Protein AF-A0A2R6AV59-F1 (afdb_monomer)

Secondary structure (DSSP, 8-state):
-B-HHHHHHHHHHHTT-TTSPPEEE-SSEEEEEB-TTS-BTTBSSPPEEEEETT-EEEEEEE--HHHHHSTT--SSS-BSTTHHHHHHHHHHHTTTB-SS-EEEEEE-TTS-EEEEEEE-PBTTSEEEEEEE--SSEEEEE--SPEEEEE-TTS--BTTTB-EEEEE--SEEEEEEE-

Mean predicted aligned error: 5.74 Å

pLDDT: mean 86.84, std 10.13, range [56.44, 97.62]

Nearest PDB structures (foldseek):
  8tv0-assembly1_E  TM=3.874E-01  e=1.208E+00  Xenorhabdus nematophila
  3qwq-assembly1_B  TM=3.242E-01  e=1.071E+00  Homo sapiens
  7y6e-assembly6_F  TM=3.244E-01  e=1.953E+00  Chelicerata
  7y6e-assembly7_G  TM=3.264E-01  e=3.354E+00  Chelicerata
  7y6e-assembly1_A  TM=3.238E-01  e=4.529E+00  Chelicerata

Structure (mmCIF, N/CA/C/O backbone):
data_AF-A0A2R6AV59-F1
#
_entry.id   AF-A0A2R6AV59-F1
#
loop_
_atom_site.group_PDB
_atom_site.id
_atom_site.type_symbol
_atom_site.label_atom_id
_atom_site.label_alt_id
_atom_site.label_comp_id
_atom_site.label_asym_id
_atom_site.label_entity_id
_atom_site.label_seq_id
_atom_site.pdbx_PDB_ins_code
_atom_site.Cartn_x
_atom_site.Cartn_y
_atom_site.Cartn_z
_atom_site.occupancy
_atom_site.B_iso_or_equiv
_atom_site.auth_seq_id
_atom_site.auth_comp_id
_atom_site.auth_asym_id
_atom_site.auth_atom_id
_atom_site.pdbx_PDB_model_num
ATOM 1 N N . MET A 1 1 ? -9.242 4.501 19.646 1.00 83.38 1 MET A N 1
ATOM 2 C CA . MET A 1 1 ? -10.098 3.411 19.128 1.00 83.38 1 MET A CA 1
ATOM 3 C C . MET A 1 1 ? -11.494 3.962 18.972 1.00 83.38 1 MET A C 1
ATOM 5 O O . MET A 1 1 ? -11.872 4.800 19.779 1.00 83.38 1 MET A O 1
ATOM 9 N N . MET A 1 2 ? -12.211 3.524 17.949 1.00 87.50 2 MET A N 1
ATOM 10 C CA . MET A 1 2 ? -13.547 4.008 17.639 1.00 87.50 2 MET A CA 1
ATOM 11 C C . MET A 1 2 ? -14.595 3.130 18.333 1.00 87.50 2 MET A C 1
ATOM 13 O O . MET A 1 2 ? -14.534 1.897 18.280 1.00 87.50 2 MET A O 1
ATOM 17 N N . SER A 1 3 ? -15.544 3.761 19.014 1.00 88.81 3 SER A N 1
ATOM 18 C CA . SER A 1 3 ? -16.733 3.110 19.561 1.00 88.81 3 SER A CA 1
ATOM 19 C C . SER A 1 3 ? -17.708 2.725 18.447 1.00 88.81 3 SER A C 1
ATOM 21 O O . SER A 1 3 ? -17.669 3.258 17.337 1.00 88.81 3 SER A O 1
ATOM 23 N N . LYS A 1 4 ? -18.656 1.834 18.753 1.00 87.31 4 LYS A N 1
ATOM 24 C CA . LYS A 1 4 ? -19.724 1.452 17.815 1.00 87.31 4 LYS A CA 1
ATOM 25 C C . LYS A 1 4 ? -20.550 2.654 17.331 1.00 87.31 4 LYS A C 1
ATOM 27 O O . LYS A 1 4 ? -20.972 2.676 16.177 1.00 87.31 4 LYS A O 1
ATOM 32 N N . GLN A 1 5 ? -20.782 3.643 18.197 1.00 91.19 5 GLN A N 1
ATOM 33 C CA . GLN A 1 5 ? -21.530 4.850 17.841 1.00 91.19 5 GLN A CA 1
ATOM 34 C C . GLN A 1 5 ? -20.724 5.747 16.897 1.00 91.19 5 GLN A C 1
ATOM 36 O O . GLN A 1 5 ? -21.254 6.176 15.875 1.00 91.19 5 GLN A O 1
ATOM 41 N N . GLU A 1 6 ? -19.444 5.979 17.193 1.00 90.31 6 GLU A N 1
ATOM 42 C CA . GLU A 1 6 ? -18.549 6.744 16.315 1.00 90.31 6 GLU A CA 1
ATOM 43 C C . GLU A 1 6 ? -18.377 6.059 14.955 1.00 90.31 6 GLU A C 1
ATOM 45 O O . GLU A 1 6 ? -18.434 6.730 13.929 1.00 90.31 6 GLU A O 1
ATOM 50 N N . LEU A 1 7 ? -18.268 4.725 14.929 1.00 89.31 7 LEU A N 1
ATOM 51 C CA . LEU A 1 7 ? -18.205 3.960 13.685 1.00 89.31 7 LEU A CA 1
ATOM 52 C C . LEU A 1 7 ? -19.482 4.123 12.863 1.00 89.31 7 LEU A C 1
ATOM 54 O O . LEU A 1 7 ? -19.414 4.339 11.658 1.00 89.31 7 LEU A O 1
ATOM 58 N N . SER A 1 8 ? -20.650 4.050 13.505 1.00 89.19 8 SER A N 1
ATOM 59 C CA . SER A 1 8 ? -21.924 4.259 12.817 1.00 89.19 8 SER A CA 1
ATOM 60 C C . SER A 1 8 ? -22.021 5.663 12.215 1.00 89.19 8 SER A C 1
ATOM 62 O O . SER A 1 8 ? -22.508 5.805 11.095 1.00 89.19 8 SER A O 1
ATOM 64 N N . LEU A 1 9 ? -21.555 6.687 12.936 1.00 89.06 9 LEU A N 1
ATOM 65 C CA . LEU A 1 9 ? -21.526 8.065 12.445 1.00 89.06 9 LEU A CA 1
ATOM 66 C C . LEU A 1 9 ? -20.562 8.210 11.265 1.00 89.06 9 LEU A C 1
ATOM 68 O O . LEU A 1 9 ? -20.962 8.724 10.223 1.00 89.06 9 LEU A O 1
ATOM 72 N N . TYR A 1 10 ? -19.343 7.682 11.389 1.00 87.94 10 TYR A N 1
ATOM 73 C CA . TYR A 1 10 ? -18.354 7.688 10.314 1.00 87.94 10 TYR A CA 1
ATOM 74 C C . TYR A 1 10 ? -18.888 7.006 9.048 1.00 87.94 10 TYR A C 1
ATOM 76 O O . TYR A 1 10 ? -18.895 7.608 7.977 1.00 87.94 10 TYR A O 1
ATOM 84 N N . LEU A 1 11 ? -19.428 5.788 9.171 1.00 89.44 11 LEU A N 1
ATOM 85 C CA . LEU A 1 11 ? -20.008 5.059 8.040 1.00 89.44 11 LEU A CA 1
ATOM 86 C C . LEU A 1 11 ? -21.167 5.834 7.394 1.00 89.44 11 LEU A C 1
ATOM 88 O O . LEU A 1 11 ? -21.280 5.870 6.169 1.00 89.44 11 LEU A O 1
ATOM 92 N N . SER A 1 12 ? -22.002 6.507 8.190 1.00 86.81 12 SER A N 1
ATOM 93 C CA . SER A 1 12 ? -23.085 7.338 7.653 1.00 86.81 12 SER A CA 1
ATOM 94 C C . SER A 1 12 ? -22.588 8.579 6.906 1.00 86.81 12 SER A C 1
ATOM 96 O O . SER A 1 12 ? -23.223 8.981 5.938 1.00 86.81 12 SER A O 1
ATOM 98 N N . SER A 1 13 ? -21.446 9.157 7.299 1.00 84.44 13 SER A N 1
ATOM 99 C CA . SER A 1 13 ? -20.882 10.326 6.611 1.00 84.44 13 SER A CA 1
ATOM 100 C C . SER A 1 13 ? -20.165 9.977 5.309 1.00 84.44 13 SER A C 1
ATOM 102 O O . SER A 1 13 ? -20.145 10.794 4.397 1.00 84.44 13 SER A O 1
ATOM 104 N N . VAL A 1 14 ? -19.590 8.774 5.209 1.00 83.88 14 VAL A N 1
ATOM 105 C CA . VAL A 1 14 ? -18.768 8.379 4.048 1.00 83.88 14 VAL A CA 1
ATOM 106 C C . VAL A 1 14 ? -19.548 7.641 2.965 1.00 83.88 14 VAL A C 1
ATOM 108 O O . VAL A 1 14 ? -19.123 7.590 1.820 1.00 83.88 14 VAL A O 1
ATOM 111 N N . THR A 1 15 ? -20.705 7.066 3.296 1.00 77.38 15 THR A N 1
ATOM 112 C CA . THR A 1 15 ? -21.502 6.266 2.345 1.00 77.38 15 THR A CA 1
ATOM 113 C C . THR A 1 15 ? -22.148 7.087 1.231 1.00 77.38 15 THR A C 1
ATOM 115 O O . THR A 1 15 ? -22.542 6.518 0.215 1.00 77.38 15 THR A O 1
ATOM 118 N N . THR A 1 16 ? -22.255 8.405 1.396 1.00 74.69 16 THR A N 1
ATOM 119 C CA . THR A 1 16 ? -22.811 9.319 0.388 1.00 74.69 16 THR A CA 1
ATOM 120 C C . THR A 1 16 ? -21.748 10.068 -0.410 1.00 74.69 16 THR A C 1
ATOM 122 O O . THR A 1 16 ? -22.101 10.768 -1.357 1.00 74.69 16 THR A O 1
ATOM 125 N N . ASP A 1 17 ? -20.475 9.960 -0.028 1.00 78.31 17 ASP A N 1
ATOM 126 C CA . ASP A 1 17 ? -19.382 10.673 -0.678 1.00 78.31 17 ASP A CA 1
ATOM 127 C C . ASP A 1 17 ? -18.679 9.766 -1.703 1.00 78.31 17 ASP A C 1
ATOM 129 O O . ASP A 1 17 ? -18.000 8.815 -1.307 1.00 78.31 17 ASP A O 1
ATOM 133 N N . PRO A 1 18 ? -18.802 10.040 -3.017 1.00 73.75 18 PRO A N 1
ATOM 134 C CA . PRO A 1 18 ? -18.134 9.249 -4.047 1.00 73.75 18 PRO A CA 1
ATOM 135 C C . PRO A 1 18 ? -16.601 9.356 -4.001 1.00 73.75 18 PRO A C 1
ATOM 137 O O . PRO A 1 18 ? -15.934 8.552 -4.647 1.00 73.75 18 PRO A O 1
ATOM 140 N N . TYR A 1 19 ? -16.044 10.321 -3.260 1.00 76.25 19 TYR A N 1
ATOM 141 C CA . TYR A 1 19 ? -14.601 10.508 -3.099 1.00 76.25 19 TYR A CA 1
ATOM 142 C C . TYR A 1 19 ? -14.033 9.819 -1.857 1.00 76.25 19 TYR A C 1
ATOM 144 O O . TYR A 1 19 ? -12.816 9.806 -1.674 1.00 76.25 19 TYR A O 1
ATOM 152 N N . THR A 1 20 ? -14.874 9.232 -0.997 1.00 80.25 20 THR A N 1
ATOM 153 C CA . THR A 1 20 ? -14.365 8.484 0.151 1.00 80.25 20 THR A CA 1
ATOM 154 C C . THR A 1 20 ? -14.034 7.041 -0.250 1.00 80.25 20 THR A C 1
ATOM 156 O O . THR A 1 20 ? -14.899 6.342 -0.788 1.00 80.25 20 THR A O 1
ATOM 159 N N . PRO A 1 21 ? -12.816 6.540 0.047 1.00 82.56 21 PRO A N 1
ATOM 160 C CA . PRO A 1 21 ? -12.467 5.153 -0.220 1.00 82.56 21 PRO A CA 1
ATOM 161 C C . PRO A 1 21 ? -13.436 4.178 0.445 1.00 82.56 21 PRO A C 1
ATOM 163 O O . PRO A 1 21 ? -13.889 4.379 1.576 1.00 82.56 21 PRO A O 1
ATOM 166 N N . LYS A 1 22 ? -13.706 3.062 -0.235 1.00 87.69 22 LYS A N 1
ATOM 167 C CA . LYS A 1 22 ? -14.553 1.994 0.303 1.00 87.69 22 LYS A CA 1
ATOM 168 C C . LYS A 1 22 ? -14.037 1.532 1.669 1.00 87.69 22 LYS A C 1
ATOM 170 O O . LYS A 1 22 ? -12.847 1.270 1.837 1.00 87.69 22 LYS A O 1
ATOM 175 N N . VAL A 1 23 ? -14.953 1.356 2.618 1.00 91.19 23 VAL A N 1
ATOM 176 C CA . VAL A 1 23 ? -14.652 0.820 3.951 1.00 91.19 23 VAL A CA 1
ATOM 177 C C . VAL A 1 23 ? -14.890 -0.694 3.973 1.00 91.19 23 VAL A C 1
ATOM 179 O O . VAL A 1 23 ? -15.944 -1.165 3.539 1.00 91.19 23 VAL A O 1
ATOM 182 N N . VAL A 1 24 ? -13.921 -1.473 4.462 1.00 92.19 24 VAL A N 1
ATOM 183 C CA . VAL A 1 24 ? -13.957 -2.947 4.467 1.00 92.19 24 VAL A CA 1
ATOM 184 C C . VAL A 1 24 ? -13.463 -3.500 5.804 1.00 92.19 24 VAL A C 1
ATOM 186 O O . VAL A 1 24 ? -12.507 -2.996 6.379 1.00 92.19 24 VAL A O 1
ATOM 189 N N . TRP A 1 25 ? -14.084 -4.569 6.300 1.00 93.56 25 TRP A N 1
ATOM 190 C CA . TRP A 1 25 ? -13.605 -5.282 7.487 1.00 93.56 25 TRP A CA 1
ATOM 191 C C . TRP A 1 25 ? -12.380 -6.151 7.181 1.00 93.56 25 TRP A C 1
ATOM 193 O O . TRP A 1 25 ? -12.419 -6.996 6.287 1.00 93.56 25 TRP A O 1
ATOM 203 N N . ALA A 1 26 ? -11.318 -5.988 7.967 1.00 92.31 26 ALA A N 1
ATOM 204 C CA . ALA A 1 26 ? -10.116 -6.812 7.930 1.00 92.31 26 ALA A CA 1
ATOM 205 C C . ALA A 1 26 ? -10.267 -8.032 8.857 1.00 92.31 26 ALA A C 1
ATOM 207 O O . ALA A 1 26 ? -9.711 -8.084 9.953 1.00 92.31 26 ALA A O 1
ATOM 208 N N . ASN A 1 27 ? -11.037 -9.030 8.416 1.00 82.62 27 ASN A N 1
ATOM 209 C CA . ASN A 1 27 ? -11.254 -10.277 9.158 1.00 82.62 27 ASN A CA 1
ATOM 210 C C . ASN A 1 27 ? -10.093 -11.263 8.938 1.00 82.62 27 ASN A C 1
ATOM 212 O O . ASN A 1 27 ? -10.230 -12.262 8.232 1.00 82.62 27 ASN A O 1
ATOM 216 N N . GLY A 1 28 ? -8.934 -10.965 9.526 1.00 87.75 28 GLY A N 1
ATOM 217 C CA . GLY A 1 28 ? -7.711 -11.746 9.345 1.00 87.75 28 GLY A CA 1
ATOM 218 C C . GLY A 1 28 ? -6.909 -11.237 8.153 1.00 87.75 28 GLY A C 1
ATOM 219 O O . GLY A 1 28 ? -6.110 -10.320 8.313 1.00 87.75 28 GLY A O 1
ATOM 220 N N . SER A 1 29 ? -7.108 -11.807 6.964 1.00 93.31 29 SER A N 1
ATOM 221 C CA . SER A 1 29 ? -6.317 -11.457 5.776 1.00 93.31 29 SER A CA 1
ATOM 222 C C . SER A 1 29 ? -7.037 -10.497 4.831 1.00 93.31 29 SER A C 1
ATOM 224 O O . SER A 1 29 ? -8.222 -10.660 4.544 1.00 93.31 29 SER A O 1
ATOM 226 N N . VAL A 1 30 ? -6.295 -9.530 4.296 1.00 94.81 30 VAL A N 1
ATOM 227 C CA . VAL A 1 30 ? -6.755 -8.580 3.278 1.00 94.81 30 VAL A CA 1
ATOM 228 C C . VAL A 1 30 ? -5.812 -8.640 2.089 1.00 94.81 30 VAL A C 1
ATOM 230 O O . VAL A 1 30 ? -4.599 -8.574 2.268 1.00 94.81 30 VAL A O 1
ATOM 233 N N . ASN A 1 31 ? -6.368 -8.735 0.882 1.00 94.94 31 ASN A N 1
ATOM 234 C CA . ASN A 1 31 ? -5.593 -8.730 -0.354 1.00 94.94 31 ASN A CA 1
ATOM 235 C C . ASN A 1 31 ? -5.606 -7.335 -0.987 1.00 94.94 31 ASN A C 1
ATOM 237 O O . ASN A 1 31 ? -6.664 -6.729 -1.179 1.00 94.94 31 ASN A O 1
ATOM 241 N N . LEU A 1 32 ? -4.414 -6.855 -1.314 1.00 94.31 32 LEU A N 1
ATOM 242 C CA . LEU A 1 32 ? -4.146 -5.586 -1.964 1.00 94.31 32 LEU A CA 1
ATOM 243 C C . LEU A 1 32 ? -3.348 -5.888 -3.230 1.00 94.31 32 LEU A C 1
ATOM 245 O O . LEU A 1 32 ? -2.241 -6.425 -3.175 1.00 94.31 32 LEU A O 1
ATOM 249 N N . VAL A 1 33 ? -3.939 -5.590 -4.377 1.00 94.75 33 VAL A N 1
ATOM 250 C CA . VAL A 1 33 ? -3.323 -5.789 -5.688 1.00 94.75 33 VAL A CA 1
ATOM 251 C C . VAL A 1 33 ? -3.031 -4.421 -6.267 1.00 94.75 33 VAL A C 1
ATOM 253 O O . VAL A 1 33 ? -3.906 -3.555 -6.272 1.00 94.75 33 VAL A O 1
ATOM 256 N N . MET A 1 34 ? -1.794 -4.203 -6.699 1.00 92.62 34 MET A N 1
ATOM 257 C CA . MET A 1 34 ? -1.433 -2.953 -7.345 1.00 92.62 34 MET A CA 1
ATOM 258 C C . MET A 1 34 ? -2.037 -2.908 -8.747 1.00 92.62 34 MET A C 1
ATOM 260 O O . MET A 1 34 ? -1.890 -3.863 -9.508 1.00 92.62 34 MET A O 1
ATOM 264 N N . SER A 1 35 ? -2.651 -1.784 -9.097 1.00 89.94 35 SER A N 1
ATOM 265 C CA . SER A 1 35 ? -3.068 -1.502 -10.466 1.00 89.94 35 SER A CA 1
ATOM 266 C C . SER A 1 35 ? -2.099 -0.588 -11.213 1.00 89.94 35 SER A C 1
ATOM 268 O O . SER A 1 35 ? -1.146 -0.051 -10.641 1.00 89.94 35 SER A O 1
ATOM 270 N N . GLY A 1 36 ? -2.358 -0.399 -12.505 1.00 83.56 36 GLY A N 1
ATOM 271 C CA . GLY A 1 36 ? -1.534 0.375 -13.431 1.00 83.56 36 GLY A CA 1
ATOM 272 C C . GLY A 1 36 ? -1.263 1.832 -13.072 1.00 83.56 36 GLY A C 1
ATOM 273 O O . GLY A 1 36 ? -0.346 2.436 -13.612 1.00 83.56 36 GLY A O 1
ATOM 274 N N . TYR A 1 37 ? -2.030 2.410 -12.148 1.00 82.88 37 TYR A N 1
ATOM 275 C CA . TYR A 1 37 ? -1.826 3.778 -11.660 1.00 82.88 37 TYR A CA 1
ATOM 276 C C . TYR A 1 37 ? -0.973 3.849 -10.387 1.00 82.88 37 TYR A C 1
ATOM 278 O O . TYR A 1 37 ? -0.817 4.920 -9.806 1.00 82.88 37 TYR A O 1
ATOM 286 N N . GLY A 1 38 ? -0.442 2.720 -9.904 1.00 85.06 38 GLY A N 1
ATOM 287 C CA . GLY A 1 38 ? 0.235 2.692 -8.609 1.00 85.06 38 GLY A CA 1
ATOM 288 C C . GLY A 1 38 ? -0.728 2.804 -7.429 1.00 85.06 38 GLY A C 1
ATOM 289 O O . GLY A 1 38 ? -0.396 3.379 -6.393 1.00 85.06 38 GLY A O 1
ATOM 290 N N . MET A 1 39 ? -1.936 2.272 -7.594 1.00 89.94 39 MET A N 1
ATOM 291 C CA . MET A 1 39 ? -2.996 2.280 -6.590 1.00 89.94 39 MET A CA 1
ATOM 292 C C . MET A 1 39 ? -3.235 0.869 -6.065 1.00 89.94 39 MET A C 1
ATOM 294 O O . MET A 1 39 ? -3.061 -0.105 -6.797 1.00 89.94 39 MET A O 1
ATOM 298 N N . TRP A 1 40 ? -3.688 0.741 -4.819 1.00 92.88 40 TRP A N 1
ATOM 299 C CA . TRP A 1 40 ? -4.183 -0.545 -4.330 1.00 92.88 40 TRP A CA 1
ATOM 300 C C . TRP A 1 40 ? -5.648 -0.718 -4.716 1.00 92.88 40 TRP A C 1
ATOM 302 O O . TRP A 1 40 ? -6.475 0.134 -4.398 1.00 92.88 40 TRP A O 1
ATOM 312 N N . ASN A 1 41 ? -5.975 -1.854 -5.337 1.00 91.62 41 ASN A N 1
ATOM 313 C CA . ASN A 1 41 ? -7.340 -2.234 -5.707 1.00 91.62 41 ASN A CA 1
ATOM 314 C C . ASN A 1 41 ? -8.088 -1.108 -6.458 1.00 91.62 41 ASN A C 1
ATOM 316 O O . ASN A 1 41 ? -9.258 -0.859 -6.170 1.00 91.62 41 ASN A O 1
ATOM 320 N N . ASP A 1 42 ? -7.397 -0.420 -7.377 1.00 89.12 42 ASP A N 1
ATOM 321 C CA . ASP A 1 42 ? -7.933 0.679 -8.200 1.00 89.12 42 ASP A CA 1
ATOM 322 C C . ASP A 1 42 ? -8.498 1.878 -7.416 1.00 89.12 42 ASP A C 1
ATOM 324 O O . ASP A 1 42 ? -9.441 2.532 -7.858 1.00 89.12 42 ASP A O 1
ATOM 328 N N . SER A 1 43 ? -7.925 2.179 -6.246 1.00 87.94 43 SER A N 1
ATOM 329 C CA . SER A 1 43 ? -8.363 3.283 -5.385 1.00 87.94 43 SER A CA 1
ATOM 330 C C . SER A 1 43 ? -7.181 4.082 -4.834 1.00 87.94 43 SER A C 1
ATOM 332 O O . SER A 1 43 ? -6.212 3.501 -4.338 1.00 87.94 43 SER A O 1
ATOM 334 N N . ASP A 1 44 ? -7.302 5.412 -4.852 1.00 85.19 44 ASP A N 1
ATOM 335 C CA . ASP A 1 44 ? -6.385 6.341 -4.186 1.00 85.19 44 ASP A CA 1
ATOM 336 C C . ASP A 1 44 ? -7.166 7.408 -3.389 1.00 85.19 44 ASP A C 1
ATOM 338 O O . ASP A 1 44 ? -7.904 8.195 -3.988 1.00 85.19 44 ASP A O 1
ATOM 342 N N . PRO A 1 45 ? -7.060 7.439 -2.047 1.00 87.56 45 PRO A N 1
ATOM 343 C CA . PRO A 1 45 ? -6.373 6.458 -1.204 1.00 87.56 45 PRO A CA 1
ATOM 344 C C . PRO A 1 45 ? -6.988 5.055 -1.330 1.00 87.56 45 PRO A C 1
ATOM 346 O O . PRO A 1 45 ? -8.127 4.885 -1.772 1.00 87.56 45 PRO A O 1
ATOM 349 N N . SER A 1 46 ? -6.252 4.031 -0.906 1.00 91.62 46 SER A N 1
ATOM 350 C CA . SER A 1 46 ? -6.743 2.651 -0.849 1.00 91.62 46 SER A CA 1
ATOM 351 C C . SER A 1 46 ? -7.947 2.509 0.090 1.00 91.62 46 SER A C 1
ATOM 353 O O . SER A 1 46 ? -8.235 3.371 0.925 1.00 91.62 46 SER A O 1
ATOM 355 N N . VAL A 1 47 ? -8.620 1.359 0.004 1.00 91.25 47 VAL A N 1
ATOM 356 C CA . VAL A 1 47 ? -9.713 0.974 0.902 1.00 91.25 47 VAL A CA 1
ATOM 357 C C . VAL A 1 47 ? -9.361 1.220 2.374 1.00 91.25 47 VAL A C 1
ATOM 359 O O . VAL A 1 47 ? -8.279 0.864 2.858 1.00 91.25 47 VAL A O 1
ATOM 362 N N . THR A 1 48 ? -10.307 1.803 3.107 1.00 93.56 48 THR A N 1
ATOM 363 C CA . THR A 1 48 ? -10.181 1.960 4.557 1.00 93.56 48 THR A CA 1
ATOM 364 C C . THR A 1 48 ? -10.528 0.637 5.222 1.00 93.56 48 THR A C 1
ATOM 366 O O . THR A 1 48 ? -11.615 0.093 5.028 1.00 93.56 48 THR A O 1
ATOM 369 N N . LEU A 1 49 ? -9.609 0.108 6.021 1.00 95.19 49 LEU A N 1
ATOM 370 C CA . LEU A 1 49 ? -9.792 -1.160 6.713 1.00 95.19 49 LEU A CA 1
ATOM 371 C C . LEU A 1 49 ? -10.322 -0.930 8.131 1.00 95.19 49 LEU A C 1
ATOM 373 O O . LEU A 1 49 ? -9.854 -0.048 8.843 1.00 95.19 49 LEU A O 1
ATOM 377 N N . LEU A 1 50 ? -11.279 -1.743 8.564 1.00 95.50 50 LEU A N 1
ATOM 378 C CA . LEU A 1 50 ? -11.746 -1.799 9.949 1.00 95.50 50 LEU A CA 1
ATOM 379 C C . LEU A 1 50 ? -11.190 -3.055 10.607 1.00 95.50 50 LEU A C 1
ATOM 381 O O . LEU A 1 50 ? -11.386 -4.153 10.086 1.00 95.50 50 LEU A O 1
ATOM 385 N N . ALA A 1 51 ? -10.528 -2.912 11.751 1.00 95.94 51 ALA A N 1
ATOM 386 C CA . ALA A 1 51 ? -9.976 -4.047 12.482 1.00 95.94 51 ALA A CA 1
ATOM 387 C C . ALA A 1 51 ? -10.328 -3.978 13.969 1.00 95.94 51 ALA A C 1
ATOM 389 O O . ALA A 1 51 ? -10.239 -2.917 14.594 1.00 95.94 51 ALA A O 1
ATOM 390 N N . HIS A 1 52 ? -10.711 -5.118 14.544 1.00 95.06 52 HIS A N 1
ATOM 391 C CA . HIS A 1 52 ? -11.025 -5.200 15.967 1.00 95.06 52 HIS A CA 1
ATOM 392 C C . HIS A 1 52 ? -9.759 -5.102 16.814 1.00 95.06 52 HIS A C 1
ATOM 394 O O . HIS A 1 52 ? -8.731 -5.715 16.505 1.00 95.06 52 HIS A O 1
ATOM 400 N N . LEU A 1 53 ? -9.847 -4.362 17.915 1.00 94.31 53 LEU A N 1
ATOM 401 C CA . LEU A 1 53 ? -8.794 -4.315 18.918 1.00 94.31 53 LEU A CA 1
ATOM 402 C C . LEU A 1 53 ? -8.436 -5.732 19.400 1.00 94.31 53 LEU A C 1
ATOM 404 O O . LEU A 1 53 ? -9.313 -6.540 19.692 1.00 94.31 53 LEU A O 1
ATOM 408 N N . GLY A 1 54 ? -7.139 -6.032 19.485 1.00 93.31 54 GLY A N 1
ATOM 409 C CA . GLY A 1 54 ? -6.642 -7.340 19.915 1.00 93.31 54 GLY A CA 1
ATOM 410 C C . GLY A 1 54 ? -6.685 -8.432 18.842 1.00 93.31 54 GLY A C 1
ATOM 411 O O . GLY A 1 54 ? -6.171 -9.522 19.081 1.00 93.31 54 GLY A O 1
ATOM 412 N N . SER A 1 55 ? -7.246 -8.158 17.658 1.00 95.19 55 SER A N 1
ATOM 413 C CA . SER A 1 55 ? -7.141 -9.066 16.510 1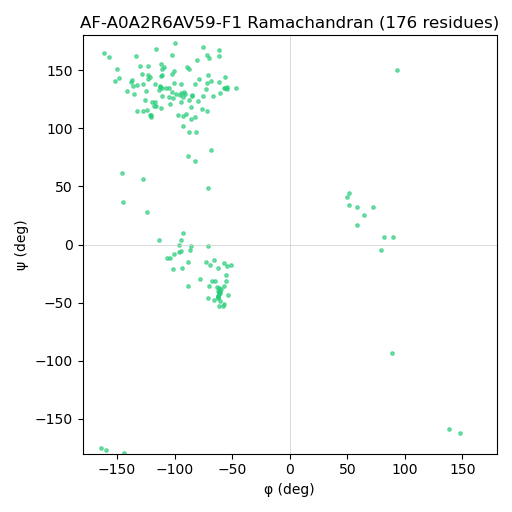.00 95.19 55 SER A CA 1
ATOM 414 C C . SER A 1 55 ? -5.752 -9.008 15.859 1.00 95.19 55 SER A C 1
ATOM 416 O O . SER A 1 55 ? -4.932 -8.142 16.172 1.00 95.19 55 SER A O 1
ATOM 418 N N . SER A 1 56 ? -5.481 -9.937 14.943 1.00 95.50 56 SER A N 1
ATOM 419 C CA . SER A 1 56 ? -4.318 -9.898 14.056 1.00 95.50 56 SER A CA 1
ATOM 420 C C . SER A 1 56 ? -4.799 -9.642 12.635 1.00 95.50 56 SER A C 1
ATOM 422 O O . SER A 1 56 ? -5.742 -10.294 12.183 1.00 95.50 56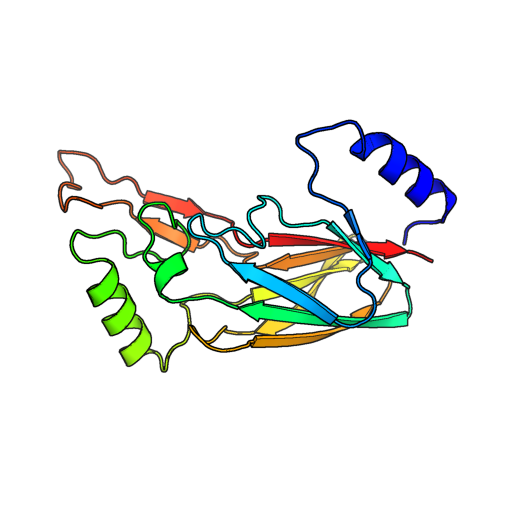 SER A O 1
ATOM 424 N N . VAL A 1 57 ? -4.131 -8.730 11.931 1.00 96.50 57 VAL A N 1
ATOM 425 C CA . VAL A 1 57 ? -4.383 -8.449 10.515 1.00 96.50 57 VAL A CA 1
ATOM 426 C C . VAL A 1 57 ? -3.173 -8.884 9.705 1.00 96.50 57 VAL A C 1
ATOM 428 O O . VAL A 1 57 ? -2.036 -8.600 10.078 1.00 96.50 57 VAL A O 1
ATOM 431 N N . THR A 1 58 ? -3.433 -9.562 8.594 1.00 97.00 58 THR A N 1
ATOM 432 C CA . THR A 1 58 ? -2.451 -9.904 7.571 1.00 97.00 58 THR A CA 1
ATOM 433 C C . THR A 1 58 ? -2.768 -9.117 6.311 1.00 97.00 58 THR A C 1
ATOM 435 O O . THR A 1 58 ? -3.828 -9.303 5.716 1.00 97.00 58 THR A O 1
ATOM 438 N N . LEU A 1 59 ? -1.856 -8.251 5.883 1.00 96.69 59 LEU A N 1
ATOM 439 C CA . LEU A 1 59 ? -1.948 -7.603 4.580 1.00 96.69 59 LEU A CA 1
ATOM 440 C C . LEU A 1 59 ? -1.142 -8.416 3.574 1.00 96.69 59 LEU A C 1
ATOM 442 O O . LEU A 1 59 ? 0.048 -8.656 3.770 1.00 96.69 59 LEU A O 1
ATOM 446 N N . ASN A 1 60 ? -1.814 -8.841 2.515 1.00 96.44 60 ASN A N 1
ATOM 447 C CA . ASN A 1 60 ? -1.249 -9.556 1.388 1.00 96.44 60 ASN A CA 1
ATOM 448 C C . ASN A 1 60 ? -1.125 -8.576 0.222 1.00 96.44 60 ASN A C 1
ATOM 450 O O . ASN A 1 60 ? -2.136 -8.032 -0.214 1.00 96.44 60 ASN A O 1
ATOM 454 N N . PHE A 1 61 ? 0.085 -8.368 -0.291 1.00 94.69 61 PHE A N 1
ATOM 455 C CA . PHE A 1 61 ? 0.339 -7.453 -1.404 1.00 94.69 61 PHE A CA 1
ATOM 456 C C . PHE A 1 61 ? 0.781 -8.221 -2.641 1.00 94.69 61 PHE A C 1
ATOM 458 O O . PHE A 1 61 ? 1.641 -9.102 -2.555 1.00 94.69 61 PHE A O 1
ATOM 465 N N . TYR A 1 62 ? 0.231 -7.856 -3.792 1.00 95.25 62 TYR A N 1
ATOM 466 C CA . TYR A 1 62 ? 0.700 -8.335 -5.084 1.00 95.25 62 TYR A CA 1
ATOM 467 C C . TYR A 1 62 ? 1.004 -7.152 -5.996 1.00 95.25 62 TYR A C 1
ATOM 469 O O . TYR A 1 62 ? 0.152 -6.293 -6.224 1.00 95.25 62 TYR A O 1
ATOM 477 N N . VAL A 1 63 ? 2.231 -7.121 -6.506 1.00 92.75 63 VAL A N 1
ATOM 478 C CA . VAL A 1 63 ? 2.714 -6.120 -7.457 1.00 92.75 63 VAL A CA 1
ATOM 479 C C . VAL A 1 63 ? 3.133 -6.877 -8.705 1.00 92.75 63 VAL A C 1
ATOM 481 O O . VAL A 1 63 ? 4.100 -7.637 -8.657 1.00 92.75 63 VAL A O 1
ATOM 484 N N . SER A 1 64 ? 2.388 -6.706 -9.796 1.00 91.81 64 SER A N 1
ATOM 485 C CA . SER A 1 64 ? 2.725 -7.339 -11.068 1.00 91.81 64 SER A CA 1
ATOM 486 C C . SER A 1 64 ? 3.689 -6.463 -11.868 1.00 91.81 64 SER A C 1
ATOM 488 O O . SER A 1 64 ? 3.685 -5.234 -11.739 1.00 91.81 64 SER A O 1
ATOM 490 N N . ILE A 1 65 ? 4.522 -7.092 -12.695 1.00 89.69 65 ILE A N 1
ATOM 491 C CA . ILE A 1 65 ? 5.401 -6.360 -13.607 1.00 89.69 65 ILE A CA 1
ATOM 492 C C . ILE A 1 65 ? 4.589 -5.555 -14.623 1.00 89.69 65 ILE A C 1
ATOM 494 O O . ILE A 1 65 ? 4.953 -4.425 -14.923 1.00 89.69 65 ILE A O 1
ATOM 498 N N . GLU A 1 66 ? 3.458 -6.090 -15.087 1.00 88.94 66 GLU A N 1
ATOM 499 C CA . GLU A 1 66 ? 2.566 -5.409 -16.024 1.00 88.94 66 GLU A CA 1
ATOM 500 C C . GLU A 1 66 ? 2.101 -4.082 -15.427 1.00 88.94 66 GLU A C 1
ATOM 502 O O . GLU A 1 66 ? 2.349 -3.041 -16.028 1.00 88.94 66 GLU A O 1
ATOM 507 N N . ALA A 1 67 ? 1.560 -4.108 -14.203 1.00 89.06 67 ALA A N 1
ATOM 508 C CA . ALA A 1 67 ? 1.086 -2.917 -13.509 1.00 89.06 67 ALA A CA 1
ATOM 509 C C . ALA A 1 67 ? 2.209 -1.898 -13.249 1.00 89.06 67 ALA A C 1
ATOM 511 O O . ALA A 1 67 ? 1.963 -0.701 -13.355 1.00 89.06 67 ALA A O 1
ATOM 512 N N . LEU A 1 68 ? 3.435 -2.343 -12.930 1.00 85.94 68 LEU A N 1
ATOM 513 C CA . LEU A 1 68 ? 4.604 -1.458 -12.763 1.00 85.94 68 LEU A CA 1
ATOM 514 C C . LEU A 1 68 ? 5.016 -0.763 -14.061 1.00 85.94 68 LEU A C 1
ATOM 516 O O . LEU A 1 68 ? 5.572 0.328 -14.019 1.00 85.94 68 LEU A O 1
ATOM 520 N N . THR A 1 69 ? 4.799 -1.424 -15.196 1.00 83.50 69 THR A N 1
ATOM 521 C CA . THR A 1 69 ? 5.238 -0.954 -16.517 1.00 83.50 69 THR A CA 1
ATOM 522 C C . THR A 1 69 ? 4.157 -0.205 -17.283 1.00 83.50 69 THR A C 1
ATOM 524 O O . THR A 1 69 ? 4.403 0.246 -18.403 1.00 83.50 69 THR A O 1
ATOM 527 N N . GLU A 1 70 ? 2.963 -0.066 -16.705 1.00 81.44 70 GLU A N 1
ATOM 528 C CA . GLU A 1 70 ? 1.934 0.785 -17.278 1.00 81.44 70 GLU A CA 1
ATOM 529 C C . GLU A 1 70 ? 2.411 2.236 -17.329 1.00 81.44 70 GLU A C 1
ATOM 531 O O . GLU A 1 70 ? 3.037 2.749 -16.405 1.00 81.44 70 GLU A O 1
ATOM 536 N N . TYR A 1 71 ? 2.088 2.914 -18.429 1.00 71.75 71 TYR A N 1
ATOM 537 C CA . TYR A 1 71 ? 2.514 4.290 -18.693 1.00 71.75 71 TYR A CA 1
ATOM 538 C C . TYR A 1 71 ? 2.132 5.267 -17.571 1.00 71.75 71 TYR A C 1
ATOM 540 O O . TYR A 1 71 ? 2.820 6.254 -17.327 1.00 71.75 71 TYR A O 1
ATOM 548 N N . SER A 1 72 ? 1.011 4.998 -16.907 1.00 74.31 72 SER A N 1
ATOM 549 C CA . SER A 1 72 ? 0.467 5.799 -15.818 1.00 74.31 72 SER A CA 1
ATOM 550 C C . SER A 1 72 ? 0.918 5.339 -14.431 1.00 74.31 72 SER A C 1
ATOM 552 O O . SER A 1 72 ? 0.360 5.796 -13.435 1.00 74.31 72 SER A O 1
ATOM 554 N N . ASN A 1 73 ? 1.891 4.430 -14.338 1.00 76.81 73 ASN A N 1
ATOM 555 C CA . ASN A 1 73 ? 2.418 4.003 -13.056 1.00 76.81 73 ASN A CA 1
ATOM 556 C C . ASN A 1 73 ? 3.527 4.956 -12.596 1.00 76.81 73 ASN A C 1
ATOM 558 O O . ASN A 1 73 ? 4.643 4.948 -13.111 1.00 76.81 73 ASN A O 1
ATOM 562 N N . TYR A 1 74 ? 3.219 5.759 -11.582 1.00 72.44 74 TYR A N 1
ATOM 563 C CA . TYR A 1 74 ? 4.140 6.761 -11.041 1.00 72.44 74 TYR A CA 1
ATOM 564 C C . TYR A 1 74 ? 5.086 6.204 -9.963 1.00 72.44 74 TYR A C 1
ATOM 566 O O . TYR A 1 74 ? 5.958 6.917 -9.473 1.00 72.44 74 TYR A O 1
ATOM 574 N N . VAL A 1 75 ? 4.921 4.939 -9.554 1.00 76.94 75 VAL A N 1
ATOM 575 C CA . VAL A 1 75 ? 5.589 4.366 -8.366 1.00 76.94 75 VAL A CA 1
ATOM 576 C C . VAL A 1 75 ? 6.947 3.777 -8.663 1.00 76.94 75 VAL A C 1
ATOM 578 O O . VAL A 1 75 ? 7.740 3.557 -7.751 1.00 76.94 75 VAL A O 1
ATOM 581 N N . PHE A 1 76 ? 7.235 3.556 -9.940 1.00 72.19 76 PHE A N 1
ATOM 582 C CA . PHE A 1 76 ? 8.502 3.028 -10.388 1.00 72.19 76 PHE A CA 1
ATOM 583 C C . PHE A 1 76 ? 9.153 4.015 -11.354 1.00 72.19 76 PHE A C 1
ATOM 585 O O . PHE A 1 76 ? 8.671 4.252 -12.457 1.00 72.19 76 PHE A O 1
ATOM 592 N N . ASN A 1 77 ? 10.249 4.613 -10.888 1.00 61.84 77 ASN A N 1
ATOM 593 C CA . ASN A 1 77 ? 10.964 5.750 -11.470 1.00 61.84 77 ASN A CA 1
ATOM 594 C C . ASN A 1 77 ? 11.722 5.422 -12.775 1.00 61.84 77 ASN A C 1
ATOM 596 O O . ASN A 1 77 ? 12.921 5.676 -12.891 1.00 61.84 77 ASN A O 1
ATOM 600 N N . VAL A 1 78 ? 11.069 4.769 -13.738 1.00 56.81 78 VAL A N 1
ATOM 601 C CA . VAL A 1 78 ? 11.706 4.420 -15.012 1.00 56.81 78 VAL A CA 1
ATOM 602 C C . VAL A 1 78 ? 10.749 4.490 -16.198 1.00 56.81 78 VAL A C 1
ATOM 604 O O . VAL A 1 78 ? 10.857 3.702 -17.137 1.00 56.81 78 VAL A O 1
ATOM 607 N N . THR A 1 79 ? 9.837 5.464 -16.200 1.00 56.44 79 THR A N 1
ATOM 608 C CA . THR A 1 79 ? 9.080 5.822 -17.406 1.00 56.44 79 THR A CA 1
ATOM 609 C C . THR A 1 79 ? 10.014 6.456 -18.437 1.00 56.44 79 THR A C 1
ATOM 611 O O . THR A 1 79 ? 10.106 7.673 -18.535 1.00 56.44 79 THR A O 1
ATOM 614 N N . ARG A 1 80 ? 10.741 5.605 -19.171 1.00 60.69 80 ARG A N 1
ATOM 615 C CA . ARG A 1 80 ? 11.541 5.905 -20.371 1.00 60.69 80 ARG A CA 1
ATOM 616 C C . ARG A 1 80 ? 10.946 5.144 -21.561 1.00 60.69 80 ARG A C 1
ATOM 618 O O . ARG A 1 80 ? 10.166 4.211 -21.362 1.00 60.69 80 ARG A O 1
ATOM 625 N N . ALA A 1 81 ? 11.370 5.459 -22.788 1.00 60.38 81 ALA A N 1
ATOM 626 C CA . ALA A 1 81 ? 10.897 4.801 -24.019 1.00 60.38 81 ALA A CA 1
ATOM 627 C C . ALA A 1 81 ? 10.963 3.248 -24.012 1.00 60.38 81 ALA A C 1
ATOM 629 O O . ALA A 1 81 ? 10.275 2.611 -24.804 1.00 60.38 81 ALA A O 1
ATOM 630 N N . ASP A 1 82 ? 11.745 2.635 -23.111 1.00 72.06 82 ASP A N 1
ATOM 631 C CA . ASP A 1 82 ? 11.802 1.184 -22.872 1.00 72.06 82 ASP A CA 1
ATOM 632 C C . ASP A 1 82 ? 11.598 0.839 -21.378 1.00 72.06 82 ASP A C 1
ATOM 634 O O . ASP A 1 82 ? 12.449 0.240 -20.715 1.00 72.06 82 ASP A O 1
ATOM 638 N N . THR A 1 83 ? 10.466 1.289 -20.822 1.00 77.19 83 THR A N 1
ATOM 639 C CA . THR A 1 83 ? 10.107 1.131 -19.397 1.00 77.19 83 THR A CA 1
ATOM 640 C C . THR A 1 83 ? 10.180 -0.332 -18.947 1.00 77.19 83 THR A C 1
ATOM 642 O O . THR A 1 83 ? 10.759 -0.626 -17.904 1.00 77.19 83 THR A O 1
ATOM 645 N N . LEU A 1 84 ? 9.669 -1.274 -19.752 1.00 84.06 84 LEU A N 1
ATOM 646 C CA . LEU A 1 84 ? 9.697 -2.703 -19.421 1.00 84.06 84 LEU A CA 1
ATOM 647 C C . LEU A 1 84 ? 11.126 -3.238 -19.290 1.00 84.06 84 LEU A C 1
ATOM 649 O O . LEU A 1 84 ? 11.423 -3.953 -18.332 1.00 84.06 84 LEU A O 1
ATOM 653 N N . LYS A 1 85 ? 12.024 -2.917 -20.229 1.00 84.00 85 LYS A N 1
ATOM 654 C CA . LYS A 1 85 ? 13.421 -3.350 -20.130 1.00 84.00 85 LYS A CA 1
ATOM 655 C C . LYS A 1 85 ? 14.087 -2.765 -18.894 1.00 84.00 85 LYS A C 1
ATOM 657 O O . LYS A 1 85 ? 14.745 -3.497 -18.166 1.00 84.00 85 LYS A O 1
ATOM 662 N N . ALA A 1 86 ? 13.891 -1.478 -18.639 1.00 81.50 86 ALA A N 1
ATOM 663 C CA . ALA A 1 86 ? 14.566 -0.800 -17.546 1.00 81.50 86 ALA A CA 1
ATOM 664 C C . ALA A 1 86 ? 14.057 -1.264 -16.163 1.00 81.50 86 ALA A C 1
ATOM 666 O O . ALA A 1 86 ? 14.849 -1.447 -15.239 1.00 81.50 86 ALA A O 1
ATOM 667 N N . VAL A 1 87 ? 12.755 -1.562 -16.045 1.00 85.62 87 VAL A N 1
ATOM 668 C CA . VAL A 1 87 ? 12.175 -2.256 -14.883 1.00 85.62 87 VAL A CA 1
ATOM 669 C C . VAL A 1 87 ? 12.801 -3.639 -14.713 1.00 85.62 87 VAL A C 1
ATOM 671 O O . VAL A 1 87 ? 13.263 -3.962 -13.623 1.00 85.62 87 VAL A O 1
ATOM 674 N N . ASN A 1 88 ? 12.890 -4.442 -15.777 1.00 89.81 88 ASN A N 1
ATOM 675 C CA . ASN A 1 88 ? 13.510 -5.769 -15.708 1.00 89.81 88 ASN A CA 1
ATOM 676 C C . ASN A 1 88 ? 14.993 -5.720 -15.312 1.00 89.81 88 ASN A C 1
ATOM 678 O O . ASN A 1 88 ? 15.426 -6.530 -14.498 1.00 89.81 88 ASN A O 1
ATOM 682 N N . GLU A 1 89 ? 15.770 -4.782 -15.859 1.00 89.25 89 GLU A N 1
ATOM 683 C CA . GLU A 1 89 ? 17.183 -4.589 -15.509 1.00 89.25 89 GLU A CA 1
ATOM 684 C C . GLU A 1 89 ? 17.346 -4.217 -14.033 1.00 89.25 89 GLU A C 1
ATOM 686 O O . GLU A 1 89 ? 18.190 -4.794 -13.344 1.00 89.25 89 GLU A O 1
ATOM 691 N N . TYR A 1 90 ? 16.504 -3.309 -13.525 1.00 88.12 90 TYR A N 1
ATOM 692 C CA . TYR A 1 90 ? 16.492 -2.970 -12.107 1.00 88.12 90 TYR A CA 1
ATOM 693 C C . TYR A 1 90 ? 16.151 -4.191 -11.251 1.00 88.12 90 TYR A C 1
ATOM 695 O O . TYR A 1 90 ? 16.905 -4.521 -10.339 1.00 88.12 90 TYR A O 1
ATOM 703 N N . LEU A 1 91 ? 15.045 -4.879 -11.551 1.00 91.69 91 LEU A N 1
ATOM 704 C CA . LEU A 1 91 ? 14.594 -6.031 -10.773 1.00 91.69 91 LEU A CA 1
ATOM 705 C C . LEU A 1 91 ? 15.634 -7.154 -10.786 1.00 91.69 91 LEU A C 1
ATOM 707 O O . LEU A 1 91 ? 15.903 -7.732 -9.742 1.00 91.69 91 LEU A O 1
ATOM 711 N N . PHE A 1 92 ? 16.279 -7.420 -11.923 1.00 93.75 92 PHE A N 1
ATOM 712 C CA . PHE A 1 92 ? 17.369 -8.393 -12.007 1.00 93.75 92 PHE A CA 1
ATOM 713 C C . PHE A 1 92 ? 18.554 -8.018 -11.105 1.00 93.75 92 PHE A C 1
ATOM 715 O O . PHE A 1 92 ? 19.108 -8.880 -10.432 1.00 93.75 92 PHE A O 1
ATOM 722 N N . ALA A 1 93 ? 18.928 -6.736 -11.057 1.00 94.19 93 ALA A N 1
ATOM 723 C CA . ALA A 1 93 ? 20.021 -6.255 -10.212 1.00 94.19 93 ALA A CA 1
ATOM 724 C C . ALA A 1 93 ? 19.685 -6.216 -8.707 1.00 94.19 93 ALA A C 1
ATOM 726 O O . ALA A 1 93 ? 20.598 -6.091 -7.892 1.00 94.19 93 ALA A O 1
ATOM 727 N N . HIS A 1 94 ? 18.401 -6.308 -8.343 1.00 93.81 94 HIS A N 1
ATOM 728 C CA . HIS A 1 94 ? 17.904 -6.192 -6.967 1.00 93.81 94 HIS A CA 1
ATOM 729 C C . HIS A 1 94 ? 17.086 -7.420 -6.536 1.00 93.81 94 HIS A C 1
ATOM 731 O O . HIS A 1 94 ? 16.177 -7.298 -5.718 1.00 93.81 94 HIS A O 1
ATOM 737 N N . ASP A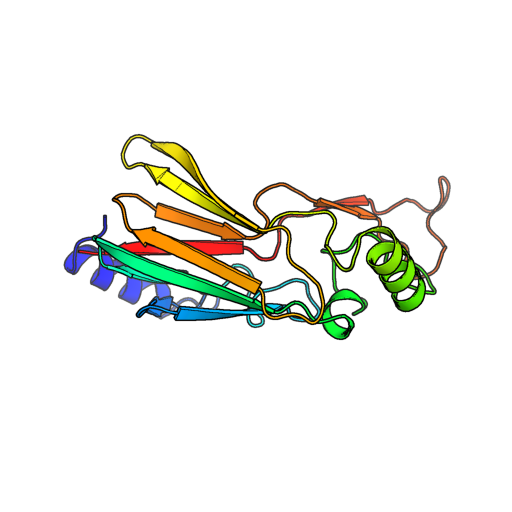 1 95 ? 17.370 -8.595 -7.107 1.00 95.62 95 ASP A N 1
ATOM 738 C CA . ASP A 1 95 ? 16.733 -9.873 -6.753 1.00 95.62 95 ASP A CA 1
ATOM 739 C C . ASP A 1 95 ? 15.185 -9.834 -6.764 1.00 95.62 95 ASP A C 1
ATOM 741 O O . ASP A 1 95 ? 14.507 -10.492 -5.977 1.00 95.62 95 ASP A O 1
ATOM 745 N N . GLY A 1 96 ? 14.604 -9.044 -7.670 1.00 93.81 96 GLY A N 1
ATOM 746 C CA . GLY A 1 96 ? 13.159 -8.887 -7.844 1.00 93.81 96 GLY A CA 1
ATOM 747 C C . GLY A 1 96 ? 12.486 -7.907 -6.879 1.00 93.81 96 GLY A C 1
ATOM 748 O O . GLY A 1 96 ? 11.257 -7.815 -6.887 1.00 93.81 96 GLY A O 1
ATOM 749 N N . HIS A 1 97 ? 13.242 -7.178 -6.060 1.00 93.50 97 HIS A N 1
ATOM 750 C CA . HIS A 1 97 ? 12.699 -6.238 -5.081 1.00 93.50 97 HIS A CA 1
ATOM 751 C C . HIS A 1 97 ? 12.502 -4.820 -5.633 1.00 93.50 97 HIS A C 1
ATOM 753 O O . HIS A 1 97 ? 13.213 -4.380 -6.533 1.00 93.50 97 HIS A O 1
ATOM 759 N N . LEU A 1 98 ? 11.545 -4.081 -5.062 1.00 89.31 98 LEU A N 1
ATOM 760 C CA . LEU A 1 98 ? 11.307 -2.662 -5.365 1.00 89.31 98 LEU A CA 1
ATOM 761 C C . LEU A 1 98 ? 12.274 -1.722 -4.611 1.00 89.31 98 LEU A C 1
ATOM 763 O O . LEU A 1 98 ? 12.763 -2.085 -3.541 1.00 89.31 98 LEU A O 1
ATOM 767 N N . PRO A 1 99 ? 12.484 -0.476 -5.086 1.00 85.88 99 PRO A N 1
ATOM 768 C CA . PRO A 1 99 ? 13.335 0.522 -4.415 1.00 85.88 99 PRO A CA 1
ATOM 769 C C . PRO A 1 99 ? 12.746 1.091 -3.114 1.00 85.88 99 PRO A C 1
ATOM 771 O O . PRO A 1 99 ? 13.364 1.939 -2.471 1.00 85.88 99 PRO A O 1
ATOM 774 N N . PHE A 1 100 ? 11.543 0.671 -2.729 1.00 87.81 100 PHE A N 1
ATOM 775 C CA . PHE A 1 100 ? 10.826 1.162 -1.560 1.00 87.81 100 PHE A CA 1
ATOM 776 C C . PHE A 1 100 ? 10.255 0.013 -0.731 1.00 87.81 100 PHE A C 1
ATOM 778 O O . PHE A 1 100 ? 10.099 -1.118 -1.193 1.00 87.81 100 PHE A O 1
ATOM 785 N N . ASN A 1 101 ? 9.911 0.333 0.513 1.00 91.19 101 ASN A N 1
ATOM 786 C CA . ASN A 1 101 ? 9.226 -0.583 1.412 1.00 91.19 101 ASN A CA 1
ATOM 787 C C . ASN A 1 101 ? 7.744 -0.236 1.493 1.00 91.19 101 ASN A C 1
ATOM 789 O O . ASN A 1 101 ? 7.378 0.939 1.501 1.00 91.19 101 ASN A O 1
ATOM 793 N N . ILE A 1 102 ? 6.918 -1.266 1.651 1.00 92.56 102 ILE A N 1
ATOM 794 C CA . ILE A 1 102 ? 5.569 -1.108 2.180 1.00 92.56 102 ILE A CA 1
ATOM 795 C C . ILE A 1 102 ? 5.675 -1.145 3.701 1.00 92.56 102 ILE A C 1
ATOM 797 O O . ILE A 1 102 ? 6.128 -2.138 4.277 1.00 92.56 102 ILE A O 1
ATOM 801 N N . THR A 1 103 ? 5.288 -0.054 4.351 1.00 95.25 103 THR A N 1
ATOM 802 C CA . THR A 1 103 ? 5.325 0.101 5.804 1.00 95.25 103 THR A CA 1
ATOM 803 C C . THR A 1 103 ? 3.920 0.107 6.383 1.00 95.25 103 THR A C 1
ATOM 805 O O . THR A 1 103 ? 2.945 0.454 5.721 1.00 95.25 103 THR A O 1
ATOM 808 N N . ILE A 1 104 ? 3.818 -0.321 7.637 1.00 96.69 104 ILE A N 1
ATOM 809 C CA . ILE A 1 104 ? 2.621 -0.217 8.459 1.00 96.69 104 ILE A CA 1
ATOM 810 C C . ILE A 1 104 ? 3.021 0.599 9.672 1.00 96.69 104 ILE A C 1
ATOM 812 O O . ILE A 1 104 ? 3.787 0.134 10.519 1.00 96.69 104 ILE A O 1
ATOM 816 N N . GLU A 1 105 ? 2.510 1.818 9.744 1.00 97.31 105 GLU A N 1
ATOM 817 C CA . GLU A 1 105 ? 2.766 2.750 10.831 1.00 97.31 105 GLU A CA 1
ATOM 818 C C . GLU A 1 105 ? 1.525 2.885 11.702 1.00 97.31 105 GLU A C 1
ATOM 820 O O . GLU A 1 105 ? 0.416 3.033 11.197 1.00 97.31 105 GLU A O 1
ATOM 825 N N . ARG A 1 106 ? 1.705 2.840 13.023 1.00 97.56 106 ARG A N 1
ATOM 826 C CA . ARG A 1 106 ? 0.668 3.144 14.007 1.00 97.56 106 ARG A CA 1
ATOM 827 C C . ARG A 1 106 ? 0.879 4.548 14.542 1.00 97.56 106 ARG A C 1
ATOM 829 O O . ARG A 1 106 ? 1.932 4.849 15.099 1.00 97.56 106 ARG A O 1
ATOM 836 N N . ILE A 1 107 ? -0.170 5.351 14.464 1.00 97.62 107 ILE A N 1
ATOM 837 C CA . ILE A 1 107 ? -0.324 6.603 15.191 1.00 97.62 107 ILE A CA 1
ATOM 838 C C . ILE A 1 107 ? -1.015 6.265 16.514 1.00 97.62 107 ILE A C 1
ATOM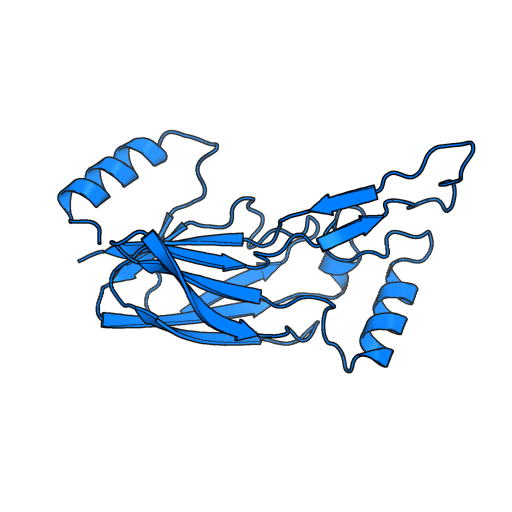 840 O O . ILE A 1 107 ? -2.164 5.805 16.533 1.00 97.62 107 ILE A O 1
ATOM 844 N N . THR A 1 108 ? -0.299 6.409 17.628 1.00 96.00 108 THR A N 1
ATOM 845 C CA . THR A 1 108 ? -0.835 6.111 18.961 1.00 96.00 108 THR A CA 1
ATOM 846 C C . THR A 1 108 ? -1.883 7.149 19.377 1.00 96.00 108 THR A C 1
ATOM 848 O O . THR A 1 108 ? -1.902 8.249 18.821 1.00 96.00 108 THR A O 1
ATOM 851 N N . PRO A 1 109 ? -2.760 6.848 20.354 1.00 92.75 109 PRO A N 1
ATOM 852 C CA . PRO A 1 109 ? -3.712 7.834 20.874 1.00 92.75 109 PRO A CA 1
ATOM 853 C C . PRO A 1 109 ? -3.054 9.131 21.375 1.00 92.75 109 PRO A C 1
ATOM 855 O O . PRO A 1 109 ? -3.677 10.185 21.351 1.00 92.75 109 PRO A O 1
ATOM 858 N N . GLU A 1 110 ? -1.788 9.059 21.790 1.00 94.75 110 GLU A N 1
ATOM 859 C CA . GLU A 1 110 ? -0.974 10.187 22.256 1.00 94.75 110 GLU A CA 1
ATOM 860 C C . GLU A 1 110 ? -0.273 10.943 21.109 1.00 94.75 110 GLU A C 1
ATOM 862 O O . GLU A 1 110 ? 0.429 11.919 21.356 1.00 94.75 110 GLU A O 1
ATOM 867 N N . GLY A 1 111 ? -0.439 10.497 19.858 1.00 93.38 111 GLY A N 1
ATOM 868 C CA . GLY A 1 111 ? 0.099 11.146 18.659 1.00 93.38 111 GLY A CA 1
ATOM 869 C C . GLY A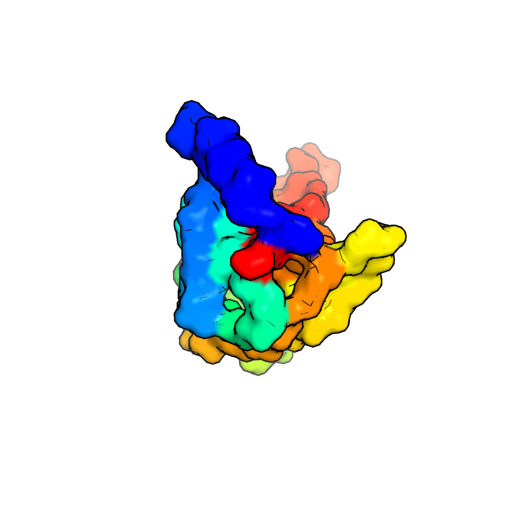 1 111 ? 1.504 10.703 18.240 1.00 93.38 111 GLY A C 1
ATOM 870 O O . GLY A 1 111 ? 2.059 11.277 17.307 1.00 93.38 111 GLY A O 1
ATOM 871 N N . SER A 1 112 ? 2.094 9.689 18.885 1.00 96.75 112 SER A N 1
ATOM 872 C CA . SER A 1 112 ? 3.396 9.155 18.457 1.00 96.75 112 SER A CA 1
ATOM 873 C C . SER A 1 112 ? 3.247 8.228 17.248 1.00 96.75 112 SER A C 1
ATOM 875 O O . SER A 1 112 ? 2.283 7.468 17.171 1.00 96.75 112 SER A O 1
ATOM 877 N N . VAL A 1 113 ? 4.196 8.273 16.311 1.00 97.00 113 VAL A N 1
ATOM 878 C CA . VAL A 1 113 ? 4.213 7.407 15.121 1.00 97.00 113 VAL A CA 1
ATOM 879 C C . VAL A 1 113 ? 5.230 6.288 15.319 1.00 97.00 113 VAL A C 1
ATOM 881 O O . VAL A 1 113 ? 6.365 6.540 15.722 1.00 97.00 113 VAL A O 1
ATOM 884 N N . GLN A 1 114 ? 4.823 5.047 15.056 1.00 96.38 114 GLN A N 1
ATOM 885 C CA . GLN A 1 114 ? 5.658 3.858 15.233 1.00 96.38 114 GLN A CA 1
ATOM 886 C C . GLN A 1 114 ? 5.522 2.930 14.031 1.00 96.38 114 GLN A C 1
ATOM 888 O O . GLN A 1 114 ? 4.409 2.558 13.668 1.00 96.38 114 GLN A O 1
ATOM 893 N N . ILE A 1 115 ? 6.643 2.494 13.454 1.00 96.38 115 ILE A N 1
ATOM 894 C CA . ILE A 1 115 ? 6.633 1.426 12.450 1.00 96.38 115 ILE A CA 1
ATOM 895 C C . ILE A 1 115 ? 6.326 0.115 13.173 1.00 96.38 115 ILE A C 1
ATOM 897 O O . ILE A 1 115 ? 7.104 -0.348 14.005 1.00 96.38 115 ILE A O 1
ATOM 901 N N . VAL A 1 116 ? 5.178 -0.473 12.856 1.00 96.50 116 VAL A N 1
ATOM 902 C CA . VAL A 1 116 ? 4.732 -1.762 13.394 1.00 96.50 116 VAL A CA 1
ATOM 903 C C . VAL A 1 116 ? 5.253 -2.902 12.536 1.00 96.50 116 VAL A C 1
ATOM 905 O O . VAL A 1 116 ? 5.602 -3.958 13.057 1.00 96.50 116 VAL A O 1
ATOM 908 N N . SER A 1 117 ? 5.317 -2.687 11.223 1.00 96.25 117 SER A N 1
ATOM 909 C CA . SER A 1 117 ? 5.939 -3.632 10.311 1.00 96.25 117 SER A CA 1
ATOM 910 C C . SER A 1 117 ? 6.386 -2.968 9.012 1.00 96.25 117 SER A C 1
ATOM 912 O O . SER A 1 117 ? 5.942 -1.871 8.673 1.00 96.25 117 SER A O 1
ATOM 914 N N . SER A 1 118 ? 7.284 -3.631 8.293 1.00 94.81 118 SER A N 1
ATOM 915 C CA . SER A 1 118 ? 7.830 -3.180 7.016 1.00 94.81 118 SER A CA 1
ATOM 916 C C . SER A 1 118 ? 8.228 -4.388 6.180 1.00 94.81 118 SER A C 1
ATOM 918 O O . SER A 1 118 ? 8.795 -5.344 6.705 1.00 94.81 118 SER A O 1
ATOM 920 N N . ILE A 1 119 ? 7.981 -4.323 4.876 1.00 95.12 119 ILE A N 1
ATOM 921 C CA . ILE A 1 119 ? 8.404 -5.339 3.913 1.00 95.12 119 ILE A CA 1
ATOM 922 C C . ILE A 1 119 ? 8.944 -4.665 2.655 1.00 95.12 119 ILE A C 1
ATOM 924 O O . ILE A 1 119 ? 8.386 -3.672 2.190 1.00 95.12 119 ILE A O 1
ATOM 928 N N . ASN A 1 120 ? 10.027 -5.210 2.107 1.00 93.81 120 ASN A N 1
ATOM 929 C CA . ASN A 1 120 ? 10.510 -4.845 0.784 1.00 93.81 120 ASN A CA 1
ATOM 930 C C . ASN A 1 120 ? 9.884 -5.816 -0.230 1.00 93.81 120 ASN A C 1
ATOM 932 O O . ASN A 1 120 ? 10.292 -6.979 -0.265 1.00 93.81 120 ASN A O 1
ATOM 936 N N . PRO A 1 121 ? 8.842 -5.403 -0.973 1.00 92.62 121 PRO A N 1
ATOM 937 C CA . PRO A 1 121 ? 8.046 -6.329 -1.765 1.00 92.62 121 PRO A CA 1
ATOM 938 C C . PRO A 1 121 ? 8.848 -6.900 -2.938 1.00 92.62 121 PRO A C 1
ATOM 940 O O . PRO A 1 121 ? 9.594 -6.177 -3.599 1.00 92.62 121 PRO A O 1
ATOM 943 N N . VAL A 1 122 ? 8.640 -8.188 -3.203 1.00 95.50 122 VAL A N 1
ATOM 944 C CA . VAL A 1 122 ? 9.125 -8.886 -4.399 1.00 95.50 122 VAL A CA 1
ATOM 945 C C . VAL A 1 122 ? 8.059 -8.796 -5.490 1.00 95.50 122 VAL A C 1
ATOM 947 O O . VAL A 1 122 ? 6.887 -9.104 -5.250 1.00 95.50 122 VAL A O 1
ATOM 950 N N . VAL A 1 123 ? 8.455 -8.374 -6.687 1.00 93.81 123 VAL A N 1
ATOM 951 C CA . VAL A 1 123 ? 7.576 -8.257 -7.860 1.00 93.81 123 VAL A CA 1
ATOM 952 C C . VAL A 1 123 ? 7.183 -9.640 -8.384 1.00 93.81 123 VAL A C 1
ATOM 954 O O . VAL A 1 123 ? 7.963 -10.587 -8.320 1.00 93.81 123 VAL A O 1
ATOM 957 N N . ASN A 1 124 ? 5.957 -9.767 -8.902 1.00 94.94 124 ASN A N 1
ATOM 958 C CA . ASN A 1 124 ? 5.350 -11.018 -9.378 1.00 94.94 124 ASN A CA 1
ATOM 959 C C . ASN A 1 124 ? 5.257 -12.128 -8.316 1.00 94.94 124 ASN A C 1
ATOM 961 O O . ASN A 1 124 ? 5.010 -13.289 -8.646 1.00 94.94 124 ASN A O 1
ATOM 965 N N . ALA A 1 125 ? 5.392 -11.776 -7.038 1.00 95.62 125 ALA A N 1
ATOM 966 C CA . ALA A 1 125 ? 5.269 -12.689 -5.916 1.00 95.62 125 ALA A CA 1
ATOM 967 C C . ALA A 1 125 ? 4.191 -12.219 -4.937 1.00 95.62 125 ALA A C 1
ATOM 969 O O . ALA A 1 125 ? 3.884 -11.030 -4.816 1.00 95.62 125 ALA A O 1
ATOM 970 N N . GLN A 1 126 ? 3.619 -13.176 -4.208 1.00 95.75 126 GLN A N 1
ATOM 971 C CA . GLN A 1 126 ? 2.729 -12.863 -3.103 1.00 95.75 126 GLN A CA 1
ATOM 972 C C . GLN A 1 126 ? 3.563 -12.412 -1.904 1.00 95.75 126 GLN A C 1
ATOM 974 O O . GLN A 1 126 ? 4.336 -13.188 -1.346 1.00 95.75 126 GLN A O 1
ATOM 979 N N . ASN A 1 127 ? 3.375 -11.163 -1.491 1.00 96.31 127 ASN A N 1
ATOM 980 C CA . ASN A 1 127 ? 3.989 -10.601 -0.295 1.00 96.31 127 ASN A CA 1
ATOM 981 C C . ASN A 1 127 ? 2.965 -10.611 0.840 1.00 96.31 127 ASN A C 1
ATOM 983 O O . ASN A 1 127 ? 1.765 -10.480 0.587 1.00 96.31 127 ASN A O 1
ATOM 987 N N . SER A 1 128 ? 3.417 -10.750 2.086 1.00 96.12 128 SER A N 1
ATOM 988 C CA . SER A 1 128 ? 2.520 -10.772 3.244 1.00 96.12 128 SER A CA 1
ATOM 989 C C . SER A 1 128 ? 3.171 -10.191 4.487 1.00 96.12 128 SER A C 1
ATOM 991 O O . SER A 1 128 ? 4.344 -10.453 4.755 1.00 96.12 128 SER A O 1
ATOM 993 N N . VAL A 1 129 ? 2.387 -9.485 5.29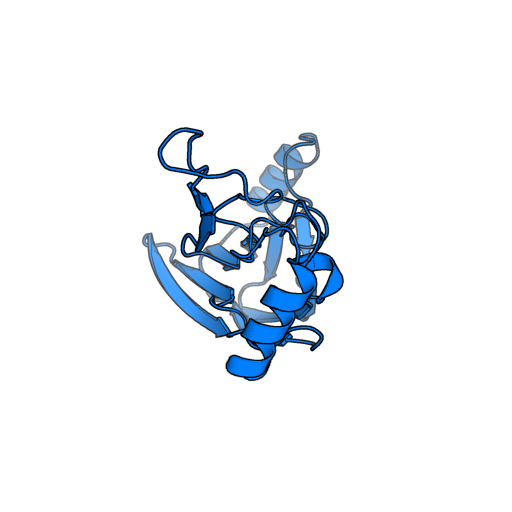3 1.00 96.00 129 VAL A N 1
ATOM 994 C CA . VAL A 1 129 ? 2.814 -8.968 6.591 1.00 96.00 129 VAL A CA 1
ATOM 995 C C . VAL A 1 129 ? 1.690 -9.087 7.608 1.00 96.00 129 VAL A C 1
ATOM 997 O O . VAL A 1 129 ? 0.561 -8.692 7.332 1.00 96.00 129 VAL A O 1
ATOM 1000 N N . SER A 1 130 ? 2.004 -9.618 8.788 1.00 95.75 130 SER A N 1
ATOM 1001 C CA . SER A 1 130 ? 1.040 -9.818 9.872 1.00 95.75 130 SER A CA 1
ATOM 1002 C C . SER A 1 130 ? 1.418 -8.992 11.091 1.00 95.75 130 SER A C 1
ATOM 1004 O O . SER A 1 130 ? 2.589 -8.941 11.466 1.00 95.75 130 SER A O 1
ATOM 1006 N N . PHE A 1 131 ? 0.432 -8.366 11.726 1.00 95.69 131 PHE A N 1
ATOM 1007 C CA . PHE A 1 131 ? 0.631 -7.576 12.938 1.00 95.69 131 PHE A CA 1
ATOM 1008 C C . PHE A 1 131 ? -0.608 -7.601 13.835 1.00 95.69 131 PHE A C 1
ATOM 1010 O O . PHE A 1 131 ? -1.743 -7.733 13.373 1.00 95.69 131 PHE A O 1
ATOM 1017 N N . ALA A 1 132 ? -0.374 -7.463 15.139 1.00 95.94 132 ALA A N 1
ATOM 1018 C CA . ALA A 1 132 ? -1.433 -7.382 16.135 1.00 95.94 132 ALA A CA 1
ATOM 1019 C C . ALA A 1 132 ? -1.989 -5.957 16.231 1.00 95.94 132 ALA A C 1
ATOM 1021 O O . ALA A 1 132 ? -1.240 -4.977 16.263 1.00 95.94 132 ALA A O 1
ATOM 1022 N N . ILE A 1 133 ? -3.309 -5.850 16.341 1.00 96.31 133 ILE A N 1
ATOM 1023 C CA . ILE A 1 133 ? -4.010 -4.577 16.447 1.00 96.31 133 ILE A CA 1
ATOM 1024 C C . ILE A 1 133 ? -3.989 -4.084 17.893 1.00 96.31 133 ILE A C 1
ATOM 1026 O O . ILE A 1 133 ? -4.662 -4.612 18.778 1.00 96.31 133 ILE A O 1
ATOM 1030 N N . GLN A 1 134 ? -3.227 -3.017 18.107 1.00 96.00 134 GLN A N 1
ATOM 1031 C CA . GLN A 1 134 ? -3.181 -2.202 19.323 1.00 96.00 134 GLN A CA 1
ATOM 1032 C C . GLN A 1 134 ? -3.958 -0.884 19.148 1.00 96.00 134 GLN A C 1
ATOM 1034 O O . GLN A 1 134 ? -4.199 -0.479 18.005 1.00 96.00 134 GLN A O 1
ATOM 1039 N N . PRO A 1 135 ? -4.312 -0.174 20.239 1.00 95.56 135 PRO A N 1
ATOM 1040 C CA . PRO A 1 135 ? -5.007 1.108 20.153 1.00 95.56 135 PRO A CA 1
ATOM 1041 C C . PRO A 1 135 ? -4.243 2.145 19.314 1.00 95.56 135 PRO A C 1
ATOM 1043 O O . PRO A 1 135 ? -3.036 2.336 19.485 1.00 95.56 135 PRO A O 1
ATOM 1046 N N . GLY A 1 136 ? -4.968 2.835 18.433 1.00 94.75 136 GLY A N 1
ATOM 1047 C CA . GLY A 1 136 ? -4.431 3.869 17.548 1.00 94.75 136 GLY A CA 1
ATOM 1048 C C . GLY A 1 136 ? -5.182 3.926 16.218 1.00 94.75 136 GLY A C 1
ATOM 1049 O O . GLY A 1 136 ? -6.289 3.392 16.106 1.00 94.75 136 GLY A O 1
ATOM 1050 N N . VAL A 1 137 ? -4.556 4.557 15.230 1.00 95.25 137 VAL A N 1
ATOM 1051 C CA . VAL A 1 137 ? -4.906 4.503 13.801 1.00 95.25 137 VAL A CA 1
ATOM 1052 C C . VAL A 1 137 ? -3.672 4.014 13.058 1.00 95.25 137 VAL A C 1
ATOM 1054 O O . VAL A 1 137 ? -2.562 4.372 13.447 1.00 95.25 137 VAL A O 1
ATOM 1057 N N . TYR A 1 138 ? -3.839 3.194 12.024 1.00 97.19 138 TYR A N 1
ATOM 1058 C CA . TYR A 1 138 ? -2.707 2.727 11.227 1.00 97.19 138 TYR A CA 1
ATOM 1059 C C . TYR A 1 138 ? -2.766 3.320 9.833 1.00 97.19 138 TYR A C 1
ATOM 1061 O O . TYR A 1 138 ? -3.847 3.450 9.264 1.00 97.19 138 TYR A O 1
ATOM 1069 N N . VAL A 1 139 ? -1.602 3.609 9.273 1.00 96.50 139 VAL A N 1
ATOM 1070 C CA . VAL A 1 139 ? -1.427 3.887 7.851 1.00 96.50 139 VAL A CA 1
ATOM 1071 C C . VAL A 1 139 ? -0.583 2.751 7.288 1.00 96.50 139 VAL A C 1
ATOM 1073 O O . VAL A 1 139 ? 0.396 2.341 7.911 1.00 96.50 139 VAL A O 1
ATOM 1076 N N . TYR A 1 140 ? -0.990 2.192 6.156 1.00 95.50 140 TYR A N 1
ATOM 1077 C CA . TYR A 1 140 ? -0.236 1.153 5.461 1.00 95.50 140 TYR A CA 1
ATOM 1078 C C . TYR A 1 140 ? 0.098 1.632 4.059 1.00 95.50 140 TYR A C 1
ATOM 1080 O O . TYR A 1 140 ? -0.736 2.295 3.448 1.00 95.50 140 TYR A O 1
ATOM 1088 N N . GLY A 1 141 ? 1.274 1.287 3.539 1.00 93.62 1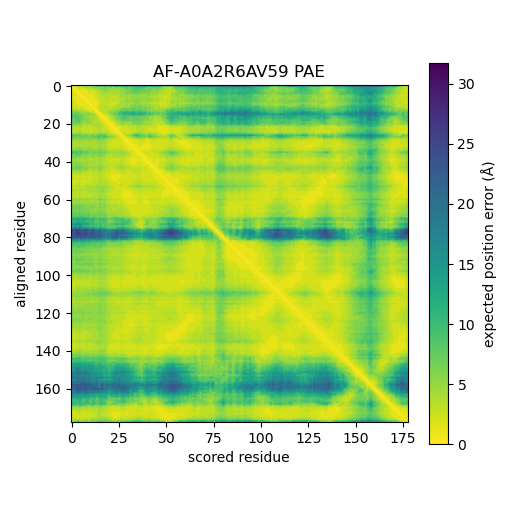41 GLY A N 1
ATOM 1089 C CA . GLY A 1 141 ? 1.635 1.620 2.168 1.00 93.62 141 GLY A CA 1
ATOM 1090 C C . GLY A 1 141 ? 3.057 2.100 1.961 1.00 93.62 141 GLY A C 1
ATOM 1091 O O . GLY A 1 141 ? 3.935 1.870 2.789 1.00 93.62 141 GLY A O 1
ATOM 1092 N N . VAL A 1 142 ? 3.272 2.803 0.852 1.00 91.69 142 VAL A N 1
ATOM 1093 C CA . VAL A 1 142 ? 4.478 3.606 0.652 1.00 91.69 142 VAL A CA 1
ATOM 1094 C C . VAL A 1 142 ? 4.282 4.935 1.380 1.00 91.69 142 VAL A C 1
ATOM 1096 O O . VAL A 1 142 ? 3.644 5.847 0.869 1.00 91.69 142 VAL A O 1
ATOM 1099 N N . LEU A 1 143 ? 4.810 5.044 2.600 1.00 89.38 143 LEU A N 1
ATOM 1100 C CA . LEU A 1 143 ? 4.594 6.225 3.457 1.00 89.38 143 LEU A CA 1
ATOM 1101 C C . LEU A 1 143 ? 5.719 7.261 3.383 1.00 89.38 143 LEU A C 1
ATOM 1103 O O . LEU A 1 143 ? 5.618 8.347 3.952 1.00 89.38 143 LEU A O 1
ATOM 1107 N N . LYS A 1 144 ? 6.798 6.932 2.671 1.00 85.94 144 LYS A N 1
ATOM 1108 C CA . LYS A 1 144 ? 7.868 7.873 2.345 1.00 85.94 144 LYS A CA 1
ATOM 1109 C C . LYS A 1 144 ? 7.747 8.267 0.879 1.00 85.94 144 LYS A C 1
ATOM 1111 O O . LYS A 1 144 ? 7.599 7.364 0.060 1.00 85.94 144 LYS A O 1
ATOM 1116 N N . PRO A 1 145 ? 7.856 9.561 0.541 1.00 81.44 145 PRO A N 1
ATOM 1117 C CA . PRO A 1 145 ? 7.786 9.985 -0.846 1.00 81.44 145 PRO A CA 1
ATOM 1118 C C . PRO A 1 145 ? 8.838 9.275 -1.708 1.00 81.44 145 PRO A C 1
ATOM 1120 O O . PRO A 1 145 ? 10.002 9.180 -1.311 1.00 81.44 145 PRO A O 1
ATOM 1123 N N . ILE A 1 146 ? 8.429 8.793 -2.881 1.00 78.62 146 ILE A N 1
ATOM 1124 C CA . ILE A 1 146 ? 9.319 8.219 -3.895 1.00 78.62 146 ILE A CA 1
ATOM 1125 C C . ILE A 1 146 ? 9.661 9.316 -4.897 1.00 78.62 146 ILE A C 1
ATOM 1127 O O . ILE A 1 146 ? 8.762 9.971 -5.423 1.00 78.62 146 ILE A O 1
ATOM 1131 N N . SER A 1 147 ? 10.951 9.509 -5.174 1.00 75.56 147 SER A N 1
ATOM 1132 C CA . SER A 1 147 ? 11.389 10.370 -6.274 1.00 75.56 147 SER A CA 1
ATOM 1133 C C . SER A 1 147 ? 10.977 9.767 -7.613 1.00 75.56 147 SER A C 1
ATOM 1135 O O . SER A 1 147 ? 11.277 8.606 -7.889 1.00 75.56 147 SER A O 1
ATOM 1137 N N . TYR A 1 148 ? 10.315 10.572 -8.431 1.00 74.44 148 TYR A N 1
ATOM 1138 C CA . TYR A 1 148 ? 9.789 10.200 -9.733 1.00 74.44 148 TYR A CA 1
ATOM 1139 C C . TYR A 1 148 ? 10.273 11.186 -10.797 1.00 74.44 148 TYR A C 1
ATOM 1141 O O . TYR A 1 148 ? 10.295 12.391 -10.548 1.00 74.44 148 TYR A O 1
ATOM 1149 N N . GLU A 1 149 ? 10.652 10.665 -11.960 1.00 71.38 149 GLU A N 1
ATOM 1150 C CA . GLU A 1 149 ? 11.072 11.387 -13.158 1.00 71.38 149 GLU A CA 1
ATOM 1151 C C . GLU A 1 149 ? 10.236 10.884 -14.345 1.00 71.38 149 GLU A C 1
ATOM 1153 O O . GLU A 1 149 ? 10.306 9.713 -14.738 1.00 71.38 149 GLU A O 1
ATOM 1158 N N . PHE A 1 150 ? 9.419 11.769 -14.911 1.00 70.19 150 PHE A N 1
ATOM 1159 C CA . PHE A 1 150 ? 8.584 11.470 -16.066 1.00 70.19 150 PHE A CA 1
ATOM 1160 C C . PHE A 1 150 ? 9.308 11.850 -17.357 1.00 70.19 150 PHE A C 1
ATOM 1162 O O . PHE A 1 150 ? 9.479 13.029 -17.668 1.00 70.19 150 PHE A O 1
ATOM 1169 N N . ASP A 1 151 ? 9.712 10.849 -18.139 1.00 71.31 151 ASP A N 1
ATOM 1170 C CA . ASP A 1 151 ? 10.281 11.062 -19.471 1.00 71.31 151 ASP A CA 1
ATOM 1171 C C . ASP A 1 151 ? 9.908 9.938 -20.459 1.00 71.31 151 ASP A C 1
ATOM 1173 O O . ASP A 1 151 ? 10.763 9.224 -20.999 1.00 71.31 151 ASP A O 1
ATOM 1177 N N . PRO A 1 152 ? 8.607 9.745 -20.731 1.00 61.19 152 PRO A N 1
ATOM 1178 C CA . PRO A 1 152 ? 8.132 8.616 -21.527 1.00 61.19 152 PRO A CA 1
ATOM 1179 C C . PRO A 1 152 ? 8.658 8.602 -22.970 1.00 61.19 152 PRO A C 1
ATOM 1181 O O . PRO A 1 152 ? 8.655 7.554 -23.615 1.00 61.19 152 PRO A O 1
ATOM 1184 N N . TYR A 1 153 ? 9.108 9.750 -23.482 1.00 69.50 153 TYR A N 1
ATOM 1185 C CA . TYR A 1 153 ? 9.558 9.915 -24.864 1.00 69.50 153 TYR A CA 1
ATOM 1186 C C . TYR A 1 153 ? 11.055 10.217 -24.993 1.00 69.50 153 TYR A C 1
ATOM 1188 O O . TYR A 1 153 ? 11.519 10.446 -26.110 1.00 69.50 153 TYR A O 1
ATOM 1196 N N . GLY A 1 154 ? 11.820 10.218 -23.896 1.00 70.88 154 GLY A N 1
ATOM 1197 C CA . GLY A 1 154 ? 13.239 10.584 -23.945 1.00 70.88 154 GLY A CA 1
ATOM 1198 C C . GLY A 1 154 ? 13.465 12.042 -24.361 1.00 70.88 154 GLY A C 1
ATOM 1199 O O . GLY A 1 154 ? 14.469 12.345 -25.006 1.00 70.88 154 GLY A O 1
ATOM 1200 N N . MET A 1 155 ? 12.481 12.912 -24.123 1.00 70.88 155 MET A N 1
ATOM 1201 C CA . MET A 1 155 ? 12.473 14.309 -24.562 1.00 70.88 155 MET A CA 1
ATOM 1202 C C . MET A 1 155 ? 12.781 15.281 -23.420 1.00 70.88 155 MET A C 1
ATOM 1204 O O . MET A 1 155 ? 13.031 16.458 -23.693 1.00 70.88 155 MET A O 1
ATOM 1208 N N . SER A 1 156 ? 12.779 14.821 -22.167 1.00 72.31 156 SER A N 1
ATOM 1209 C CA . SER A 1 156 ? 13.158 15.651 -21.025 1.00 72.31 156 SER A CA 1
ATOM 1210 C C . SER A 1 156 ? 14.604 16.134 -21.173 1.00 72.31 156 SER A C 1
ATOM 1212 O O . SER A 1 156 ? 15.519 15.384 -21.515 1.00 72.31 156 SER A O 1
ATOM 1214 N N . SER A 1 157 ? 14.810 17.439 -20.998 1.00 71.19 157 SER A N 1
ATOM 1215 C CA . SER A 1 157 ? 16.137 18.061 -21.064 1.00 71.19 157 SER A CA 1
ATOM 1216 C C . SER A 1 157 ? 16.133 19.424 -20.386 1.00 71.19 157 SER A C 1
ATOM 1218 O O . SER A 1 157 ? 15.086 20.058 -20.249 1.00 71.19 157 SER A O 1
ATOM 1220 N N . VAL A 1 158 ? 17.324 19.957 -20.098 1.00 68.38 158 VAL A N 1
ATOM 1221 C CA . VAL A 1 158 ? 17.500 21.313 -19.544 1.00 68.38 158 VAL A CA 1
ATOM 1222 C C . VAL A 1 158 ? 16.835 22.429 -20.370 1.00 68.38 158 VAL A C 1
ATOM 1224 O O . VAL A 1 158 ? 16.623 23.521 -19.851 1.00 68.38 158 VAL A O 1
ATOM 1227 N N . PHE A 1 159 ? 16.503 22.180 -21.645 1.00 68.88 159 PHE A N 1
ATOM 1228 C CA . PHE A 1 159 ? 15.834 23.142 -22.529 1.00 68.88 159 PHE A CA 1
ATOM 1229 C C . PHE A 1 159 ? 14.328 22.898 -22.697 1.00 68.88 159 PHE A C 1
ATOM 12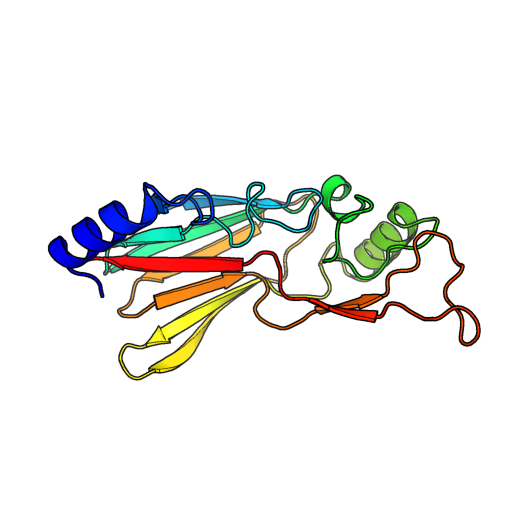31 O O . PHE A 1 159 ? 13.615 23.819 -23.089 1.00 68.88 159 PHE A O 1
ATOM 1238 N N . LEU A 1 160 ? 13.851 21.678 -22.432 1.00 67.69 160 LEU A N 1
ATOM 1239 C CA . LEU A 1 160 ? 12.450 21.270 -22.612 1.00 67.69 160 LEU A CA 1
ATOM 1240 C C . LEU A 1 160 ? 11.698 21.122 -21.279 1.00 67.69 160 LEU A C 1
ATOM 1242 O O . LEU A 1 160 ? 10.471 21.067 -21.280 1.00 67.69 160 LEU A O 1
ATOM 1246 N N . GLY A 1 161 ? 12.428 21.141 -20.160 1.00 59.62 161 GLY A N 1
ATOM 1247 C CA . GLY A 1 161 ? 11.914 20.860 -18.825 1.00 59.62 161 GLY A CA 1
ATOM 1248 C C . GLY A 1 161 ? 12.097 19.388 -18.461 1.00 59.62 161 GLY A C 1
ATOM 1249 O O . GLY A 1 161 ? 12.107 18.515 -19.327 1.00 59.62 161 GLY A O 1
ATOM 1250 N N . GLU A 1 162 ? 12.263 19.134 -17.167 1.00 66.94 162 GLU A N 1
ATOM 1251 C CA . GLU A 1 162 ? 12.251 17.803 -16.563 1.00 66.94 162 GLU A CA 1
ATOM 1252 C C . GLU A 1 162 ? 11.072 17.781 -15.588 1.00 66.94 162 GLU A C 1
ATOM 1254 O O . GLU A 1 162 ? 11.014 18.609 -14.674 1.00 66.94 162 GLU A O 1
ATOM 1259 N N . ASP A 1 163 ? 10.106 16.887 -15.803 1.00 67.94 163 ASP A N 1
ATOM 1260 C CA . ASP A 1 163 ? 9.002 16.696 -14.863 1.00 67.94 163 ASP A CA 1
ATOM 1261 C C . ASP A 1 163 ? 9.445 15.679 -13.811 1.00 67.94 163 ASP A C 1
ATOM 1263 O O . ASP A 1 163 ? 9.475 14.469 -14.044 1.00 67.94 163 ASP A O 1
ATOM 1267 N N . SER A 1 164 ? 9.900 16.200 -12.672 1.00 72.25 164 SER A N 1
ATOM 1268 C CA . SER A 1 164 ? 10.344 15.401 -11.538 1.00 72.25 164 SER A CA 1
ATOM 1269 C C . SER A 1 164 ? 9.665 15.851 -10.253 1.00 72.25 164 SER A C 1
ATOM 1271 O O . SER A 1 164 ? 9.358 17.028 -10.050 1.00 72.25 164 SER A O 1
ATOM 1273 N N . GLY A 1 165 ? 9.421 14.900 -9.360 1.00 71.88 165 GLY A N 1
ATOM 1274 C CA . GLY A 1 165 ? 8.701 15.156 -8.123 1.00 71.88 165 GLY A CA 1
ATOM 1275 C C . GLY A 1 165 ? 8.865 14.047 -7.100 1.00 71.88 165 GLY A C 1
ATOM 1276 O O . GLY A 1 165 ? 9.623 13.096 -7.287 1.00 71.88 165 GLY A O 1
ATOM 1277 N N . ALA A 1 166 ? 8.150 14.191 -5.989 1.00 76.19 166 ALA A N 1
ATOM 1278 C CA . ALA A 1 166 ? 8.062 13.172 -4.960 1.00 76.19 166 ALA A CA 1
ATOM 1279 C C . ALA A 1 166 ? 6.598 12.753 -4.819 1.00 76.19 166 ALA A C 1
ATOM 1281 O O . ALA A 1 166 ? 5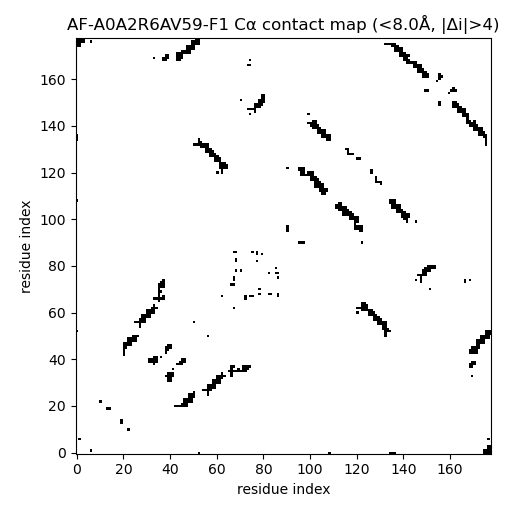.740 13.599 -4.566 1.00 76.19 166 ALA A O 1
ATOM 1282 N N . ILE A 1 167 ? 6.317 11.466 -5.000 1.00 74.00 167 ILE A N 1
ATOM 1283 C CA . ILE A 1 167 ? 4.957 10.930 -4.962 1.00 74.00 167 ILE A CA 1
ATOM 1284 C C . ILE A 1 167 ? 4.743 10.047 -3.732 1.00 74.00 167 ILE A C 1
ATOM 1286 O O . ILE A 1 167 ? 5.642 9.324 -3.298 1.00 74.00 167 ILE A O 1
ATOM 1290 N N . THR A 1 168 ? 3.530 10.086 -3.193 1.00 73.12 168 THR A N 1
ATOM 1291 C CA . THR A 1 168 ? 3.049 9.130 -2.193 1.00 73.12 168 THR A CA 1
ATOM 1292 C C . THR A 1 168 ? 1.885 8.386 -2.822 1.00 73.12 168 THR A C 1
ATOM 1294 O O . THR A 1 168 ? 0.919 9.007 -3.254 1.00 73.12 168 THR A O 1
ATOM 1297 N N . SER A 1 169 ? 1.983 7.069 -2.897 1.00 79.12 169 SER A N 1
ATOM 1298 C CA . SER A 1 169 ? 1.012 6.200 -3.560 1.00 79.12 169 SER A CA 1
ATOM 1299 C C . SER A 1 169 ? 0.889 4.897 -2.778 1.00 79.12 169 SER A C 1
ATOM 1301 O O . SER A 1 169 ? 1.547 4.730 -1.748 1.00 79.12 169 SER A O 1
ATOM 1303 N N . LEU A 1 170 ? 0.054 3.961 -3.246 1.00 88.44 170 LEU A N 1
ATOM 1304 C CA . LEU A 1 170 ? -0.059 2.641 -2.622 1.00 88.44 170 LEU A CA 1
ATOM 1305 C C . LEU A 1 170 ? -0.292 2.740 -1.109 1.00 88.44 170 LEU A C 1
ATOM 1307 O O . LEU A 1 170 ? 0.361 2.028 -0.345 1.00 88.44 170 LEU A O 1
ATOM 1311 N N . TRP A 1 171 ? -1.176 3.629 -0.656 1.00 92.94 171 TRP A N 1
ATOM 1312 C CA . TRP A 1 171 ? -1.400 3.841 0.770 1.00 92.94 171 TRP A CA 1
ATOM 1313 C C . TRP A 1 171 ? -2.874 3.798 1.146 1.00 92.94 171 TRP A C 1
ATOM 1315 O O . TRP A 1 171 ? -3.752 4.066 0.333 1.00 92.94 171 TRP A O 1
ATOM 1325 N N . GLY A 1 172 ? -3.148 3.433 2.392 1.00 94.31 172 GLY A N 1
ATOM 1326 C CA . GLY A 1 172 ? -4.482 3.434 2.972 1.00 94.31 172 GLY A CA 1
ATOM 1327 C C . GLY A 1 172 ? -4.431 3.456 4.492 1.00 94.31 172 GLY A C 1
ATOM 1328 O O . GLY A 1 172 ? -3.362 3.521 5.102 1.00 94.31 172 GLY A O 1
ATOM 1329 N N . VAL A 1 173 ? -5.607 3.400 5.114 1.00 95.19 173 VAL A N 1
ATOM 1330 C CA . VAL A 1 173 ? -5.764 3.557 6.566 1.00 95.19 173 VAL A CA 1
ATOM 1331 C C . VAL A 1 173 ? -6.459 2.342 7.170 1.00 95.19 173 VAL A C 1
ATOM 1333 O O . VAL A 1 173 ? -7.340 1.745 6.551 1.00 95.19 173 VAL A O 1
ATOM 1336 N N . ILE A 1 174 ? -6.084 1.989 8.400 1.00 95.94 174 ILE A N 1
ATOM 1337 C CA . ILE A 1 174 ? -6.793 1.019 9.239 1.00 95.94 174 ILE A CA 1
ATOM 1338 C C . ILE A 1 174 ? -7.327 1.736 10.476 1.00 95.94 174 ILE A C 1
ATOM 1340 O O . ILE A 1 174 ? -6.564 2.270 11.288 1.00 95.94 174 ILE A O 1
ATOM 1344 N N . LEU A 1 175 ? -8.646 1.719 10.635 1.00 94.75 175 LEU A N 1
ATOM 1345 C CA . LEU A 1 175 ? -9.334 2.221 11.814 1.00 94.75 175 LEU A CA 1
ATOM 1346 C C . LEU A 1 175 ? -9.541 1.076 12.807 1.00 94.75 175 LEU A C 1
ATOM 1348 O O . LEU A 1 175 ? -10.098 0.026 12.477 1.00 94.75 175 LEU A O 1
ATOM 1352 N N . VAL A 1 176 ? -9.102 1.298 14.046 1.00 95.12 176 VAL A N 1
ATOM 1353 C CA . VAL A 1 176 ? -9.272 0.330 15.133 1.00 95.12 176 VAL A CA 1
ATOM 1354 C C . VAL A 1 176 ? -10.610 0.542 15.813 1.00 95.12 176 VAL A C 1
ATOM 1356 O O . VAL A 1 176 ? -10.873 1.624 16.348 1.00 95.12 176 VAL A O 1
ATOM 1359 N N . VAL A 1 177 ? -11.409 -0.515 15.863 1.00 93.50 177 VAL A N 1
ATOM 1360 C CA . VAL A 1 177 ? -12.731 -0.526 16.493 1.00 93.50 177 VAL A CA 1
ATOM 1361 C C . VAL A 1 177 ? -12.743 -1.410 17.743 1.00 93.50 177 VAL A C 1
ATOM 1363 O O . VAL A 1 177 ? -11.908 -2.309 17.886 1.00 93.50 177 VAL A O 1
ATOM 1366 N N . SER A 1 178 ? -13.667 -1.115 18.662 1.00 85.88 178 SER A N 1
ATOM 1367 C CA . SER A 1 178 ? -13.941 -1.961 19.842 1.00 85.88 178 SER A CA 1
ATOM 1368 C C . SER A 1 178 ? -14.672 -3.247 19.486 1.00 85.88 178 SER A C 1
ATOM 1370 O O . SER A 1 178 ? -15.394 -3.269 18.463 1.00 85.88 178 SER A O 1
#

Solvent-accessible surface area (backbone atoms only — not comparable to full-atom values): 9502 Å² total; per-residue (Å²): 95,39,48,74,66,57,47,53,51,50,53,64,66,42,75,78,38,92,85,48,52,59,76,44,75,41,79,36,66,40,84,38,40,47,30,38,61,32,18,28,69,79,27,85,57,18,55,31,31,38,34,50,62,75,39,54,39,30,48,30,41,35,40,44,63,67,26,54,50,29,93,61,17,67,78,48,65,45,43,37,76,54,26,60,61,53,50,49,54,50,22,65,77,46,83,33,37,55,102,56,49,43,34,31,33,36,35,33,87,89,68,51,78,41,82,76,46,73,45,68,46,42,54,73,36,88,34,75,50,74,49,73,38,64,77,22,41,33,41,38,20,34,86,62,66,42,73,28,49,61,25,61,75,71,64,56,35,99,87,72,48,72,55,64,51,69,48,74,46,42,32,32,41,35,46,28,28,111

Organism: NCBI:txid1978153

Sequence (178 aa):
MMSKQELSLYLSSVTTDPYTPKVVWANGSVNLVMSGYGMWNDSDPSVTLLAHLGSSVTLNFYVSIEALTEYSNYVFNVTRADTLKAVNEYLFAHDGHLPFNITIERITPEGSVQIVSSINPVVNAQNSVSFAIQPGVYVYGVLKPISYEFDPYGMSSVFLGEDSGAITSLWGVILVVS

Radius of gyration: 17.93 Å; Cα contacts (8 Å, |Δi|>4): 405; chains: 1; bounding box: 43×36×47 Å

Foldseek 3Di:
DDEPVRVVVVCVVQVPDPQRAAEEEQPAEDEFEQALQQATPPDVPHYEYEYEAQDKGKYKYAAALVSCQRCNHQQAAQLELCSSVVLVVVCVVVVQWDPAKWWKWFQAPVGDIDTQDIDGDGHPDIDMDMGTHHHGKIKTARPFWDKHWHDNYVPDDPVPHIDIDTDGHGMYMYDYYD